Protein AF-A0A928IT26-F1 (afdb_monomer)

Sequence (233 aa):
MKRFLVLILASLVLLSFVSCGKKSSREAFDISKKAFENVNEAYELVNEYSEDIYQAWFMGINESDDIYYDDELINLASELHISQDDLEKSIITLLDKSYYSDGDYGFGNCYGDWYDLHSEHYSDSFFSACVDVVSEAYKINGTVKKINGLLEDAKDHMKTLSDEYSDYEFYPALKEYFTTTSSFFGFCQDPEGSFEQVVETFNDYRNEARDHYYDLSYVFEDGKKKEDEPEAE

pLDDT: mean 77.22, std 19.54, range [38.75, 98.81]

Solvent-accessible surface area (backbone atoms only — not comparable to full-atom values): 12791 Å² total; per-residue (Å²): 109,75,72,59,55,52,55,54,52,54,50,53,57,56,54,62,57,65,67,55,54,63,55,53,53,48,53,50,47,57,39,52,41,52,20,47,54,25,39,50,56,29,34,55,55,40,49,53,50,47,49,35,40,50,50,39,33,51,44,44,70,78,41,58,95,66,68,76,51,72,70,42,54,54,51,50,28,73,76,34,99,48,54,51,70,38,43,51,51,18,49,54,55,52,45,64,72,69,71,70,82,88,69,91,71,53,73,76,48,47,60,52,53,51,48,50,55,34,52,75,75,32,90,85,30,66,41,58,46,40,36,48,30,52,47,40,18,38,52,72,73,37,52,52,57,49,37,52,50,28,47,50,55,19,48,55,35,48,48,51,38,57,76,78,41,71,83,49,83,62,53,64,53,53,50,51,35,44,50,44,42,52,48,47,45,54,37,61,74,62,74,70,78,54,72,68,55,41,53,51,51,53,49,50,46,52,51,55,39,48,55,36,46,57,70,44,40,63,56,64,60,54,45,60,67,66,76,73,53,75,82,82,127

Nearest PDB structures (foldseek):
  8f7n-assembly1_A-2  TM=3.062E-01  e=1.100E+00  Sinorhizobium meliloti
  6z0c-assembly4_D  TM=2.290E-01  e=6.123E-01  Escherichia coli
  6z0c-assembly1_A  TM=2.457E-01  e=5.781E+00  Escherichia coli

Radius of gyration: 25.99 Å; Cα contacts (8 Å, |Δi|>4): 186; chains: 1; bounding box: 69×33×87 Å

Secondary structure (DSSP, 8-state):
-HHHHHHHHHHHHHHHHHHHHHHHHHHHHHHHHHHHHHHHHHHHHHHHHHHHHHHHHHHHHHSTTT--SHHHHHHHHHHSSS-HHHHHHHHHHHHHHTT-TT----HHHHHHHHHHHHHHH-TT-HHHHHHHHHHHHHHHTSHHHHHHHHHHHHHHHHHHHHHH-TT-TTHHHHHHHHHHHHHHHHHHHS--S-HHHHHHHHHHHHHHHHHHHHHHHHHHTTTHHHHSS----

Mean predicted aligned error: 11.76 Å

Foldseek 3Di:
DVVVVVVVVVVVVVVVVPVPVVVLLVVLLVLLLLLLVLLVVLLVLLLLLLQLLLLLLVCLVPVVVPPQFPVVLVVSCVSHPFHSVLLQVQLVVVVVVVPPPDDPDDSSVSVVVLCCVCVVPPVPPSSVSSLSSSLSSCVVVCVLVSSVVSLVSSVVSLVCCCVRVVPRPLSVLSVQLSVLSVVSSVCSNPPDDDSVVSVVVSVVSVVSNVVSCVVPCVPNVVVVVPVPDPPDD

Structure (mmCIF, N/CA/C/O backbone):
data_AF-A0A928IT26-F1
#
_entry.id   AF-A0A928IT26-F1
#
loop_
_atom_site.group_PDB
_atom_site.id
_atom_site.type_symbol
_atom_site.label_atom_id
_atom_site.label_alt_id
_atom_site.label_comp_id
_atom_site.label_asym_id
_atom_site.label_entity_id
_atom_site.label_seq_id
_atom_site.pdbx_PDB_ins_code
_atom_site.Cartn_x
_atom_site.Cartn_y
_atom_site.Cartn_z
_atom_site.occupancy
_atom_site.B_iso_or_equiv
_atom_site.auth_seq_id
_atom_site.auth_comp_id
_atom_site.auth_asym_id
_atom_site.auth_atom_id
_atom_site.pdbx_PDB_model_num
ATOM 1 N N . MET A 1 1 ? -44.592 -1.007 53.223 1.00 49.53 1 MET A N 1
ATOM 2 C CA . MET A 1 1 ? -44.838 -1.297 51.790 1.00 49.53 1 MET A CA 1
ATOM 3 C C . MET A 1 1 ? -44.193 -0.283 50.843 1.00 49.53 1 MET A C 1
ATOM 5 O O . MET A 1 1 ? -43.402 -0.710 50.018 1.00 49.53 1 MET A O 1
ATOM 9 N N . LYS A 1 2 ? -44.405 1.039 50.987 1.00 45.03 2 LYS A N 1
ATOM 10 C CA . LYS A 1 2 ? -43.790 2.051 50.089 1.00 45.03 2 LYS A CA 1
ATOM 11 C C . LYS A 1 2 ? -42.248 2.041 50.044 1.00 45.03 2 LYS A C 1
ATOM 13 O O . LYS A 1 2 ? -41.683 2.208 48.978 1.00 45.03 2 LYS A O 1
ATOM 18 N N . ARG A 1 3 ? -41.566 1.779 51.167 1.00 48.31 3 ARG A N 1
ATOM 19 C CA . ARG A 1 3 ? -40.086 1.719 51.226 1.00 48.31 3 ARG A CA 1
ATOM 20 C C . ARG A 1 3 ? -39.475 0.447 50.612 1.00 48.31 3 ARG A C 1
ATOM 22 O O . ARG A 1 3 ? -38.342 0.489 50.163 1.00 48.31 3 ARG A O 1
ATOM 29 N N . PHE A 1 4 ? -40.233 -0.652 50.557 1.00 54.69 4 PHE A N 1
ATOM 30 C CA . PHE A 1 4 ? -39.780 -1.920 49.963 1.00 54.69 4 PHE A CA 1
ATOM 31 C C . PHE A 1 4 ? -39.897 -1.898 48.430 1.00 54.69 4 PHE A C 1
ATOM 33 O O . PHE A 1 4 ? -39.019 -2.393 47.737 1.00 54.69 4 PHE A O 1
ATOM 40 N N . LEU A 1 5 ? -40.937 -1.243 47.898 1.00 53.53 5 LEU A N 1
ATOM 41 C CA . LEU A 1 5 ? -41.121 -1.047 46.454 1.00 53.53 5 LEU A CA 1
ATOM 42 C C . LEU A 1 5 ? -40.056 -0.128 45.830 1.00 53.53 5 LEU A C 1
ATOM 44 O O . LEU A 1 5 ? -39.632 -0.372 44.707 1.00 53.53 5 LEU A O 1
ATOM 48 N N . VAL A 1 6 ? -39.579 0.884 46.565 1.00 55.84 6 VAL A N 1
ATOM 49 C CA . VAL A 1 6 ? -38.516 1.793 46.092 1.00 55.84 6 VAL A CA 1
ATOM 50 C C . VAL A 1 6 ? -37.166 1.076 45.967 1.00 55.84 6 VAL A C 1
ATOM 52 O O . VAL A 1 6 ? -36.434 1.324 45.015 1.00 55.84 6 VAL A O 1
ATOM 55 N N . LEU A 1 7 ? -36.859 0.143 46.874 1.00 51.84 7 LEU A N 1
ATOM 56 C CA . LEU A 1 7 ? -35.625 -0.652 46.813 1.00 51.84 7 LEU A CA 1
ATOM 57 C C . LEU A 1 7 ? -35.633 -1.667 45.659 1.00 51.84 7 LEU A C 1
ATOM 59 O O . LEU A 1 7 ? -34.590 -1.895 45.050 1.00 51.84 7 LEU A O 1
ATOM 63 N N . ILE A 1 8 ? -36.797 -2.226 45.313 1.00 58.38 8 ILE A N 1
ATOM 64 C CA . ILE A 1 8 ? -36.952 -3.140 44.167 1.00 58.38 8 ILE A CA 1
ATOM 65 C C . ILE A 1 8 ? -36.851 -2.378 42.835 1.00 58.38 8 ILE A C 1
ATOM 67 O O . ILE A 1 8 ? -36.200 -2.850 41.909 1.00 58.38 8 ILE A O 1
ATOM 71 N N . LEU A 1 9 ? -37.415 -1.167 42.740 1.00 51.94 9 LEU A N 1
ATOM 72 C CA . LEU A 1 9 ? -37.256 -0.333 41.541 1.00 51.94 9 LEU A CA 1
ATOM 73 C C . LEU A 1 9 ? -35.810 0.149 41.345 1.00 51.94 9 LEU A C 1
ATOM 75 O O . LEU A 1 9 ? -35.318 0.136 40.223 1.00 51.94 9 LEU A O 1
ATOM 79 N N . ALA A 1 10 ? -35.115 0.539 42.418 1.00 54.31 10 ALA A N 1
ATOM 80 C CA . ALA A 1 10 ? -33.721 0.980 42.329 1.00 54.31 10 ALA A CA 1
ATOM 81 C C . ALA A 1 10 ? -32.771 -0.160 41.921 1.00 54.31 10 ALA A C 1
ATOM 83 O O . ALA A 1 10 ? -31.835 0.062 41.158 1.00 54.31 10 ALA A O 1
ATOM 84 N N . SER A 1 11 ? -33.035 -1.389 42.375 1.00 52.19 11 SER A N 1
ATOM 85 C CA . SER A 1 11 ? -32.251 -2.569 41.985 1.00 52.19 11 SER A CA 1
ATOM 86 C C . SER A 1 11 ? -32.532 -3.024 40.548 1.00 52.19 11 SER A C 1
ATOM 88 O O . SER A 1 11 ? -31.595 -3.405 39.854 1.00 52.19 11 SER A O 1
ATOM 90 N N . LEU A 1 12 ? -33.770 -2.900 40.054 1.00 50.50 12 LEU A N 1
ATOM 91 C CA . LEU A 1 12 ? -34.108 -3.162 38.646 1.00 50.50 12 LEU A CA 1
ATOM 92 C C . LEU A 1 12 ? -33.463 -2.158 37.681 1.00 50.50 12 LEU A C 1
ATOM 94 O O . LEU A 1 12 ? -32.970 -2.572 36.638 1.00 50.50 12 LEU A O 1
ATOM 98 N N . VAL A 1 13 ? -33.401 -0.872 38.047 1.00 51.34 13 VAL A N 1
ATOM 99 C CA . VAL A 1 13 ? -32.730 0.158 37.235 1.00 51.34 13 VAL A CA 1
ATOM 100 C C . VAL A 1 13 ? -31.210 -0.050 37.221 1.00 51.34 13 VAL A C 1
ATOM 102 O O . VAL A 1 13 ? -30.592 0.059 36.168 1.00 51.34 13 VAL A O 1
ATOM 105 N N . LEU A 1 14 ? -30.598 -0.425 38.350 1.00 46.16 14 LEU A N 1
ATOM 106 C CA . LEU A 1 14 ? -29.154 -0.694 38.417 1.00 46.16 14 LEU A CA 1
ATOM 107 C C . LEU A 1 14 ? -28.746 -1.986 37.684 1.00 46.16 14 LEU A C 1
ATOM 109 O O . LEU A 1 14 ? -27.675 -2.028 37.085 1.00 46.16 14 LEU A O 1
ATOM 113 N N . LEU A 1 15 ? -29.601 -3.014 37.656 1.00 46.53 15 LEU A N 1
ATOM 114 C CA . LEU A 1 15 ? -29.336 -4.256 36.915 1.00 46.53 15 LEU A CA 1
ATOM 115 C C . LEU A 1 15 ? -29.498 -4.097 35.392 1.00 46.53 15 LEU A C 1
ATOM 117 O O . LEU A 1 15 ? -28.806 -4.783 34.641 1.00 46.53 15 LEU A O 1
ATOM 121 N N . SER A 1 16 ? -30.330 -3.159 34.920 1.00 44.91 16 SER A N 1
ATOM 122 C CA . SER A 1 16 ? -30.450 -2.857 33.484 1.00 44.91 16 SER A CA 1
ATOM 123 C C . SER A 1 16 ? -29.239 -2.127 32.884 1.00 44.91 16 SER A C 1
ATOM 125 O O . SER A 1 16 ? -29.038 -2.210 31.676 1.00 44.91 16 SER A O 1
ATOM 127 N N . PHE A 1 17 ? -28.398 -1.470 33.693 1.00 43.44 17 PHE A N 1
ATOM 128 C CA . PHE A 1 17 ? -27.207 -0.762 33.192 1.00 43.44 17 PHE A CA 1
ATOM 129 C C . PHE A 1 17 ? -25.930 -1.615 33.166 1.00 43.44 17 PHE A C 1
ATOM 131 O O . PHE A 1 17 ? -25.037 -1.344 32.370 1.00 43.44 17 PHE A O 1
ATOM 138 N N . VAL A 1 18 ? -25.835 -2.679 33.971 1.00 46.84 18 VAL A N 1
ATOM 139 C CA . VAL A 1 18 ? -24.605 -3.496 34.051 1.00 46.84 18 VAL A CA 1
ATOM 140 C C . VAL A 1 18 ? -24.571 -4.609 32.993 1.00 46.84 18 VAL A C 1
ATOM 142 O O . VAL A 1 18 ? -23.496 -5.030 32.571 1.00 46.84 18 VAL A O 1
ATOM 145 N N . SER A 1 19 ? -25.730 -5.054 32.498 1.00 41.09 19 SER A N 1
ATOM 146 C CA . SER A 1 19 ? -25.807 -6.138 31.506 1.00 41.09 19 SER A CA 1
ATOM 147 C C . SER A 1 19 ? -25.702 -5.677 30.046 1.00 41.09 19 SER A C 1
ATOM 149 O O . SER A 1 19 ? -25.403 -6.504 29.187 1.00 41.09 19 SER A O 1
ATOM 151 N N . CYS A 1 20 ? -25.952 -4.397 29.744 1.00 45.09 20 CYS A N 1
ATOM 152 C CA . CYS A 1 20 ? -25.965 -3.895 28.363 1.00 45.09 20 CYS A CA 1
ATOM 153 C C . CYS A 1 20 ? -24.615 -3.301 27.916 1.00 45.09 20 CYS A C 1
ATOM 155 O O . CYS A 1 20 ? -24.299 -3.372 26.735 1.00 45.09 20 CYS A O 1
ATOM 157 N N . GLY A 1 21 ? -23.793 -2.785 28.842 1.00 47.66 21 GLY A N 1
ATOM 158 C CA . GLY A 1 21 ? -22.511 -2.137 28.513 1.00 47.66 21 GLY A CA 1
ATOM 159 C C . GLY A 1 21 ? -21.327 -3.085 28.272 1.00 47.66 21 GLY A C 1
ATOM 160 O O . GLY A 1 21 ? -20.450 -2.782 27.471 1.00 47.66 21 GLY A O 1
ATOM 161 N N . LYS A 1 22 ? -21.294 -4.265 28.913 1.00 51.38 22 LYS A N 1
ATOM 162 C CA . LYS A 1 22 ? -20.205 -5.242 28.694 1.00 51.38 22 LYS A CA 1
ATOM 163 C C . LYS A 1 22 ? -20.286 -5.931 27.330 1.00 51.38 22 LYS A C 1
ATOM 165 O O . LYS A 1 22 ? -19.258 -6.275 26.760 1.00 51.38 22 LYS A O 1
ATOM 170 N N . LYS A 1 23 ? -21.501 -6.137 26.813 1.00 53.81 23 LYS A N 1
ATOM 171 C CA . LYS A 1 23 ? -21.713 -6.794 25.518 1.00 53.81 23 LYS A CA 1
ATOM 172 C C . LYS A 1 23 ? -21.411 -5.848 24.351 1.00 53.81 23 LYS A C 1
ATOM 174 O O . LYS A 1 23 ? -20.688 -6.246 23.448 1.00 53.81 23 LYS A O 1
ATOM 179 N N . SER A 1 24 ? -21.859 -4.589 24.436 1.00 63.28 24 SER A N 1
ATOM 180 C CA . SER A 1 24 ? -21.562 -3.564 23.426 1.00 63.28 24 SER A CA 1
ATOM 181 C C . SER A 1 24 ? -20.065 -3.239 23.349 1.00 63.28 24 SER A C 1
ATOM 183 O O . SER A 1 24 ? -19.533 -3.074 22.262 1.00 63.28 24 SER A O 1
ATOM 185 N N . SER A 1 25 ? -19.361 -3.206 24.488 1.00 73.94 25 SER A N 1
ATOM 186 C CA . SER A 1 25 ? -17.913 -2.950 24.526 1.00 73.94 25 SER A CA 1
ATOM 187 C C . SER A 1 25 ? -17.085 -4.078 23.901 1.00 73.94 25 SER A C 1
ATOM 189 O O . SER A 1 25 ? -16.092 -3.789 23.237 1.00 73.94 25 SER A O 1
ATOM 191 N N . ARG A 1 26 ? -17.497 -5.343 24.068 1.00 84.75 26 ARG A N 1
ATOM 192 C CA . ARG A 1 26 ? -16.819 -6.492 23.449 1.00 84.75 26 ARG A CA 1
ATOM 193 C C . ARG A 1 26 ? -17.056 -6.560 21.942 1.00 84.75 26 ARG A C 1
ATOM 195 O O . ARG A 1 26 ? -16.113 -6.776 21.196 1.00 84.75 26 ARG A O 1
ATOM 202 N N . GLU A 1 27 ? -18.291 -6.337 21.497 1.00 89.19 27 GLU A N 1
ATOM 203 C CA . GLU A 1 27 ? -18.610 -6.297 20.064 1.00 89.19 27 GLU A CA 1
ATOM 204 C C . GLU A 1 27 ? -17.850 -5.160 19.356 1.00 89.19 27 GLU A C 1
ATOM 206 O O . GLU A 1 27 ? -17.236 -5.397 18.318 1.00 89.19 27 GLU A O 1
ATOM 211 N N . ALA A 1 28 ? -17.788 -3.964 19.957 1.00 90.19 28 ALA A N 1
ATOM 212 C CA . ALA A 1 28 ? -16.979 -2.857 19.443 1.00 90.19 28 ALA A CA 1
ATOM 213 C C . ALA A 1 28 ? -15.483 -3.206 19.366 1.00 90.19 28 ALA A C 1
ATOM 215 O O . ALA A 1 28 ? -14.821 -2.871 18.384 1.00 90.19 28 ALA A O 1
ATOM 216 N N . PHE A 1 29 ? -14.953 -3.910 20.371 1.00 91.12 29 PHE A N 1
ATOM 217 C CA . PHE A 1 29 ? -13.569 -4.382 20.365 1.00 91.12 29 PHE A CA 1
ATOM 218 C C . PHE A 1 29 ? -13.303 -5.376 19.233 1.00 91.12 29 PHE A C 1
ATOM 220 O O . PHE A 1 29 ? -12.359 -5.184 18.471 1.00 91.12 29 PHE A O 1
ATOM 227 N N . ASP A 1 30 ? -14.154 -6.389 19.067 1.00 92.25 30 ASP A N 1
ATOM 228 C CA . ASP A 1 30 ? -13.986 -7.406 18.025 1.00 92.25 30 ASP A CA 1
ATOM 229 C C . ASP A 1 30 ? -14.057 -6.798 16.613 1.00 92.25 30 ASP A C 1
ATOM 231 O O . ASP A 1 30 ? -13.304 -7.196 15.722 1.00 92.25 30 ASP A O 1
ATOM 235 N N . ILE A 1 31 ? -14.943 -5.819 16.394 1.00 94.19 31 ILE A N 1
ATOM 236 C CA . ILE A 1 31 ? -15.049 -5.098 15.115 1.00 94.19 31 ILE A CA 1
ATOM 237 C C . ILE A 1 31 ? -13.813 -4.221 14.885 1.00 94.19 31 ILE A C 1
ATOM 239 O O . ILE A 1 31 ? -13.243 -4.243 13.794 1.00 94.19 31 ILE A O 1
ATOM 243 N N . SER A 1 32 ? -13.369 -3.486 15.907 1.00 94.06 32 SER A N 1
ATOM 244 C CA . SER A 1 32 ? -12.176 -2.630 15.823 1.00 94.06 32 SER A CA 1
ATOM 245 C C . SER A 1 32 ? -10.917 -3.427 15.551 1.00 94.06 32 SER A C 1
ATOM 247 O O . SER A 1 32 ? -10.093 -3.016 14.742 1.00 94.06 32 SER A O 1
ATOM 249 N N . LYS A 1 33 ? -10.800 -4.602 16.166 1.00 94.81 33 LYS A N 1
ATOM 250 C CA . LYS A 1 33 ? -9.690 -5.511 15.935 1.00 94.81 33 LYS A CA 1
ATOM 251 C C . LYS A 1 33 ? -9.642 -6.007 14.493 1.00 94.81 33 LYS A C 1
ATOM 253 O O . LYS A 1 33 ? -8.578 -5.972 13.896 1.00 94.81 33 LYS A O 1
ATOM 258 N N . LYS A 1 34 ? -10.776 -6.413 13.912 1.00 96.69 34 LYS A N 1
ATOM 259 C CA . LYS A 1 34 ? -10.827 -6.822 12.496 1.00 96.69 34 LYS A CA 1
ATOM 260 C C . LYS A 1 34 ? -10.446 -5.683 11.558 1.00 96.69 34 LYS A C 1
ATOM 262 O O . LYS A 1 34 ? -9.711 -5.894 10.602 1.00 96.69 34 LYS A O 1
ATOM 267 N N . ALA A 1 35 ? -10.933 -4.475 11.840 1.00 97.50 35 ALA A N 1
ATOM 268 C CA . ALA A 1 35 ? -10.534 -3.297 11.084 1.00 97.50 35 ALA A CA 1
ATOM 269 C C . ALA A 1 35 ? -9.022 -3.052 11.194 1.00 97.50 35 ALA A C 1
ATOM 271 O O . ALA A 1 35 ? -8.373 -2.848 10.177 1.00 97.50 35 ALA A O 1
ATOM 272 N N . PHE A 1 36 ? -8.460 -3.127 12.404 1.00 97.19 36 PHE A N 1
ATOM 273 C CA . PHE A 1 36 ? -7.023 -2.992 12.636 1.00 97.19 36 PHE A CA 1
ATOM 274 C C . PHE A 1 36 ? -6.211 -4.057 11.889 1.00 97.19 36 PHE A C 1
ATOM 276 O O . PHE A 1 36 ? -5.273 -3.700 11.189 1.00 97.19 36 PHE A O 1
ATOM 283 N N . GLU A 1 37 ? -6.589 -5.335 11.983 1.00 97.69 37 GLU A N 1
ATOM 284 C CA . GLU A 1 37 ? -5.914 -6.443 11.292 1.00 97.69 37 GLU A CA 1
ATOM 285 C C . GLU A 1 37 ? -5.908 -6.226 9.769 1.00 97.69 37 GLU A C 1
ATOM 287 O O . GLU A 1 37 ? -4.859 -6.347 9.140 1.00 97.69 37 GLU A O 1
ATOM 292 N N . ASN A 1 38 ? -7.037 -5.800 9.188 1.00 98.62 38 ASN A N 1
ATOM 293 C CA . ASN A 1 38 ? -7.123 -5.483 7.762 1.00 98.62 38 ASN A CA 1
ATOM 294 C C . ASN A 1 38 ? -6.275 -4.260 7.368 1.00 98.62 38 ASN A C 1
ATOM 296 O O . ASN A 1 38 ? -5.614 -4.287 6.331 1.00 98.62 38 ASN A O 1
ATOM 300 N N . VAL A 1 39 ? -6.284 -3.184 8.168 1.00 98.56 39 VAL A N 1
ATOM 301 C CA . VAL A 1 39 ? -5.450 -1.994 7.904 1.00 98.56 39 VAL A CA 1
ATOM 302 C C . VAL A 1 39 ? -3.968 -2.336 8.023 1.00 98.56 39 VAL A C 1
ATOM 304 O O . VAL A 1 39 ? -3.186 -1.867 7.202 1.00 98.56 39 VAL A O 1
ATOM 307 N N . ASN A 1 40 ? -3.584 -3.161 9.000 1.00 98.25 40 ASN A N 1
ATOM 308 C CA . ASN A 1 40 ? -2.201 -3.580 9.191 1.00 98.25 40 ASN A CA 1
ATOM 309 C C . ASN A 1 40 ? -1.718 -4.467 8.039 1.00 98.25 40 ASN A C 1
ATOM 311 O O . ASN A 1 40 ? -0.663 -4.202 7.475 1.00 98.25 40 ASN A O 1
ATOM 315 N N . GLU A 1 41 ? -2.505 -5.465 7.625 1.00 98.50 41 GLU A N 1
ATOM 316 C CA . GLU A 1 41 ? -2.147 -6.294 6.465 1.00 98.50 41 GLU A CA 1
ATOM 317 C C . GLU A 1 41 ? -2.066 -5.452 5.180 1.00 98.50 41 GLU A C 1
ATOM 319 O O . GLU A 1 41 ? -1.171 -5.647 4.359 1.00 98.50 41 GLU A O 1
ATOM 324 N N . ALA A 1 42 ? -2.962 -4.472 5.004 1.00 98.75 42 ALA A N 1
ATOM 325 C CA . ALA A 1 42 ? -2.873 -3.534 3.889 1.00 98.75 42 ALA A CA 1
ATOM 326 C C . ALA A 1 42 ? -1.591 -2.692 3.964 1.00 98.75 42 ALA A C 1
ATOM 328 O O . ALA A 1 42 ? -0.924 -2.516 2.950 1.00 98.75 42 ALA A O 1
ATOM 329 N N . TYR A 1 43 ? -1.233 -2.197 5.151 1.00 98.62 43 TYR A N 1
ATOM 330 C CA . TYR A 1 43 ? -0.016 -1.422 5.372 1.00 98.62 43 TYR A CA 1
ATOM 331 C C . TYR A 1 43 ? 1.250 -2.221 5.053 1.00 98.62 43 TYR A C 1
ATOM 333 O O . TYR A 1 43 ? 2.120 -1.694 4.369 1.00 98.62 43 TYR A O 1
ATOM 341 N N . GLU A 1 44 ? 1.349 -3.477 5.493 1.00 98.25 44 GLU A N 1
ATOM 342 C CA . GLU A 1 44 ? 2.508 -4.336 5.212 1.00 98.25 44 GLU A CA 1
ATOM 343 C C . GLU A 1 44 ? 2.730 -4.489 3.700 1.00 98.25 44 GLU A C 1
ATOM 345 O O . GLU A 1 44 ? 3.830 -4.238 3.211 1.00 98.25 44 GLU A O 1
ATOM 350 N N . LEU A 1 45 ? 1.662 -4.765 2.944 1.00 98.50 45 LEU A N 1
ATOM 351 C CA . LEU A 1 45 ? 1.716 -4.869 1.480 1.00 98.50 45 LEU A CA 1
ATOM 352 C C . LEU A 1 45 ? 2.060 -3.536 0.798 1.00 98.50 45 LEU A C 1
ATOM 354 O O . LEU A 1 45 ? 2.758 -3.513 -0.212 1.00 98.50 45 LEU A O 1
ATOM 358 N N . VAL A 1 46 ? 1.554 -2.415 1.320 1.00 98.56 46 VAL A N 1
ATOM 359 C CA . VAL A 1 46 ? 1.887 -1.076 0.808 1.00 98.56 46 VAL A CA 1
ATOM 360 C C . VAL A 1 46 ? 3.346 -0.734 1.101 1.00 98.56 46 VAL A C 1
ATOM 362 O O . VAL A 1 46 ? 4.006 -0.117 0.268 1.00 98.56 46 VAL A O 1
ATOM 365 N N . ASN A 1 47 ? 3.871 -1.150 2.254 1.00 98.06 47 ASN A N 1
ATOM 366 C CA . ASN A 1 47 ? 5.269 -0.943 2.591 1.00 98.06 47 ASN A CA 1
ATOM 367 C C . ASN A 1 47 ? 6.187 -1.739 1.652 1.00 98.06 47 ASN A C 1
ATOM 369 O O . ASN A 1 47 ? 7.105 -1.138 1.100 1.00 98.06 47 ASN A O 1
ATOM 373 N N . GLU A 1 48 ? 5.899 -3.019 1.394 1.00 97.56 48 GLU A N 1
ATOM 374 C CA . GLU A 1 48 ? 6.616 -3.820 0.383 1.00 97.56 48 GLU A CA 1
ATOM 375 C C . GLU A 1 48 ? 6.573 -3.140 -0.999 1.00 97.56 48 GLU A C 1
ATOM 377 O O . GLU A 1 48 ? 7.609 -2.938 -1.631 1.00 97.56 48 GLU A O 1
ATOM 382 N N . TYR A 1 49 ? 5.398 -2.659 -1.421 1.00 96.88 49 TYR A N 1
ATOM 383 C CA . TYR A 1 49 ? 5.244 -1.930 -2.684 1.00 96.88 49 TYR A CA 1
ATOM 384 C C . TYR A 1 49 ? 6.115 -0.664 -2.737 1.00 96.88 49 TYR A C 1
ATOM 386 O O . TYR A 1 49 ? 6.806 -0.413 -3.724 1.00 96.88 49 TYR A O 1
ATOM 394 N N . SER A 1 50 ? 6.156 0.119 -1.660 1.00 95.56 50 SER A N 1
ATOM 395 C CA . SER A 1 50 ? 7.007 1.311 -1.5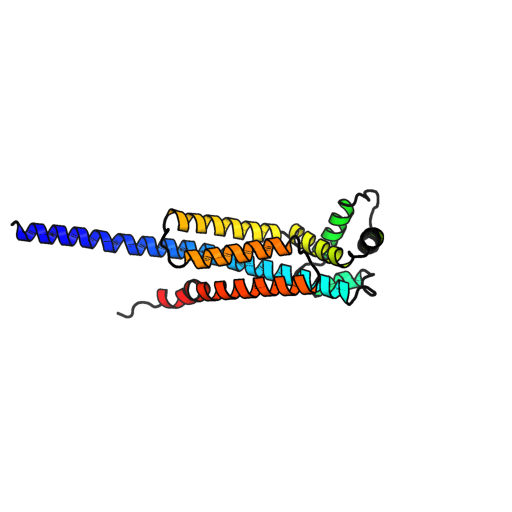91 1.00 95.56 50 SER A CA 1
ATOM 396 C C . SER A 1 50 ? 8.509 0.997 -1.618 1.00 95.56 50 SER A C 1
ATOM 398 O O . SER A 1 50 ? 9.293 1.778 -2.159 1.00 95.56 50 SER A O 1
ATOM 400 N N . GLU A 1 51 ? 8.927 -0.126 -1.027 1.00 95.00 51 GLU A N 1
ATOM 401 C CA . GLU A 1 51 ? 10.319 -0.586 -1.041 1.00 95.00 51 GLU A CA 1
ATOM 402 C C . GLU A 1 51 ? 10.731 -0.999 -2.452 1.00 95.00 51 GLU A C 1
ATOM 404 O O . GLU A 1 51 ? 11.795 -0.592 -2.916 1.00 95.00 51 GLU A O 1
ATOM 409 N N . ASP A 1 52 ? 9.848 -1.688 -3.171 1.00 93.62 52 ASP A N 1
ATOM 410 C CA . ASP A 1 52 ? 10.091 -2.078 -4.556 1.00 93.62 52 ASP A CA 1
ATOM 411 C C . ASP A 1 52 ? 10.157 -0.871 -5.502 1.00 93.62 52 ASP A C 1
ATOM 413 O O . ASP A 1 52 ? 11.018 -0.819 -6.381 1.00 93.62 52 ASP A O 1
ATOM 417 N N . ILE A 1 53 ? 9.296 0.139 -5.305 1.00 90.75 53 ILE A N 1
ATOM 418 C CA . ILE A 1 53 ? 9.376 1.410 -6.048 1.00 90.75 53 ILE A CA 1
ATOM 419 C C . ILE A 1 53 ? 10.720 2.089 -5.783 1.00 90.75 53 ILE A C 1
ATOM 421 O O . ILE A 1 53 ? 11.394 2.510 -6.723 1.00 90.75 53 ILE A O 1
ATOM 425 N N . TYR A 1 54 ? 11.118 2.194 -4.511 1.00 89.56 54 TYR A N 1
ATOM 426 C CA . TYR A 1 54 ? 12.407 2.766 -4.133 1.00 89.56 54 TYR A CA 1
ATOM 427 C C . TYR A 1 54 ? 13.565 2.027 -4.808 1.00 89.56 54 TYR A C 1
ATOM 429 O O . TYR A 1 54 ? 14.428 2.672 -5.401 1.00 89.56 54 TYR A O 1
ATOM 437 N N . GLN A 1 55 ? 13.576 0.696 -4.734 1.00 87.06 55 GLN A N 1
ATOM 438 C CA . GLN A 1 55 ? 14.661 -0.129 -5.250 1.00 87.06 55 GLN A CA 1
ATOM 439 C C . GLN A 1 55 ? 14.754 -0.033 -6.775 1.00 87.06 55 GLN A C 1
ATOM 441 O O . GLN A 1 55 ? 15.836 0.214 -7.307 1.00 87.06 55 GLN A O 1
ATOM 446 N N . ALA A 1 56 ? 13.626 -0.126 -7.482 1.00 82.12 56 ALA A N 1
ATOM 447 C CA . ALA A 1 56 ? 13.591 0.015 -8.935 1.00 82.12 56 ALA A CA 1
ATOM 448 C C . ALA A 1 56 ? 14.051 1.408 -9.393 1.00 82.12 56 ALA A C 1
ATOM 450 O O . ALA A 1 56 ? 14.782 1.538 -10.377 1.00 82.12 56 ALA A O 1
ATOM 451 N N . TRP A 1 57 ? 13.679 2.456 -8.655 1.00 82.00 57 TRP A N 1
ATOM 452 C CA . TRP A 1 57 ? 14.127 3.817 -8.937 1.00 82.00 57 TRP A CA 1
ATOM 453 C C . TRP A 1 57 ? 15.622 3.996 -8.630 1.00 82.00 57 TRP A C 1
ATOM 455 O O . TRP A 1 57 ? 16.358 4.553 -9.445 1.00 82.00 57 TRP A O 1
ATOM 465 N N . PHE A 1 58 ? 16.106 3.473 -7.501 1.00 81.12 58 PHE A N 1
ATOM 466 C CA . PHE A 1 58 ? 17.519 3.502 -7.123 1.00 81.12 58 PHE A CA 1
ATOM 467 C C . PHE A 1 58 ? 18.404 2.801 -8.161 1.00 81.12 58 PHE A C 1
ATOM 469 O O . PHE A 1 58 ? 19.426 3.361 -8.564 1.00 81.12 58 PHE A O 1
ATOM 476 N N . MET A 1 59 ? 18.005 1.614 -8.625 1.00 75.50 59 MET A N 1
ATOM 477 C CA . MET A 1 59 ? 18.708 0.884 -9.686 1.00 75.50 59 MET A CA 1
ATOM 478 C C . MET A 1 59 ? 18.649 1.656 -11.005 1.00 75.50 59 MET A C 1
ATOM 480 O O . MET A 1 59 ? 19.677 1.847 -11.648 1.00 75.50 59 MET A O 1
ATOM 484 N N . GLY A 1 60 ? 17.489 2.225 -11.351 1.00 71.75 60 GLY A N 1
ATOM 485 C CA . GLY A 1 60 ? 17.355 3.098 -12.517 1.00 71.75 60 GLY A CA 1
ATOM 486 C C . GLY A 1 60 ? 18.319 4.294 -12.495 1.00 71.75 60 GLY A C 1
ATOM 487 O O . GLY A 1 60 ? 18.845 4.674 -13.533 1.00 71.75 60 GLY A O 1
ATOM 488 N N . ILE A 1 61 ? 18.603 4.876 -11.324 1.00 72.31 61 ILE A N 1
ATOM 489 C CA . ILE A 1 61 ? 19.569 5.982 -11.170 1.00 72.31 61 ILE A CA 1
ATOM 490 C C . ILE A 1 61 ? 21.017 5.501 -11.262 1.00 72.31 61 ILE A C 1
ATOM 492 O O . ILE A 1 61 ? 21.827 6.129 -11.944 1.00 72.31 61 ILE A O 1
ATOM 496 N N . ASN A 1 62 ? 21.366 4.434 -10.546 1.00 68.56 62 ASN A N 1
ATOM 497 C CA . ASN A 1 62 ? 22.767 4.079 -10.304 1.00 68.56 62 ASN A CA 1
ATOM 498 C C . ASN A 1 62 ? 23.327 3.040 -11.281 1.00 68.56 62 ASN A C 1
ATOM 500 O O . ASN A 1 62 ? 24.545 2.938 -11.401 1.00 68.56 62 ASN A O 1
ATOM 504 N N . GLU A 1 63 ? 22.461 2.302 -11.973 1.00 66.00 63 GLU A N 1
ATOM 505 C CA . GLU A 1 63 ? 22.827 1.152 -12.808 1.00 66.00 63 GLU A CA 1
ATOM 506 C C . GLU A 1 63 ? 22.341 1.316 -14.263 1.00 66.00 63 GLU A C 1
ATOM 508 O O . GLU A 1 63 ? 22.441 0.387 -15.050 1.00 66.00 63 GLU A O 1
ATOM 513 N N . SER A 1 64 ? 21.866 2.510 -14.661 1.00 58.56 64 SER A N 1
ATOM 514 C CA . SER A 1 64 ? 21.282 2.786 -15.997 1.00 58.56 64 SER A CA 1
ATOM 515 C C . SER A 1 64 ? 22.134 2.395 -17.213 1.00 58.56 64 SER A C 1
ATOM 517 O O . SER A 1 64 ? 21.569 2.112 -18.266 1.00 58.56 64 SER A O 1
ATOM 519 N N . ASP A 1 65 ? 23.463 2.363 -17.087 1.00 54.25 65 ASP A N 1
ATOM 520 C CA . ASP A 1 65 ? 24.375 1.947 -18.164 1.00 54.25 65 ASP A CA 1
ATOM 521 C C . ASP A 1 65 ? 24.461 0.412 -18.322 1.00 54.25 65 ASP A C 1
ATOM 523 O O . ASP A 1 65 ? 24.923 -0.070 -19.358 1.00 54.25 65 ASP A O 1
ATOM 527 N N . ASP A 1 66 ? 23.993 -0.346 -17.324 1.00 50.94 66 ASP A N 1
ATOM 528 C CA . ASP A 1 66 ? 24.068 -1.809 -17.253 1.00 50.94 66 ASP A CA 1
ATOM 529 C C . ASP A 1 66 ? 22.699 -2.493 -17.467 1.00 50.94 66 ASP A C 1
ATOM 531 O O . ASP A 1 66 ? 22.666 -3.695 -17.691 1.00 50.94 66 ASP A O 1
ATOM 535 N N . ILE A 1 67 ? 21.568 -1.769 -17.476 1.00 52.47 67 ILE A N 1
ATOM 536 C CA . ILE A 1 67 ? 20.212 -2.348 -17.625 1.00 52.47 67 ILE A CA 1
ATOM 537 C C . ILE A 1 67 ? 19.834 -2.507 -19.115 1.00 52.47 67 ILE A C 1
ATOM 539 O O . ILE A 1 67 ? 18.929 -1.838 -19.617 1.00 52.47 67 ILE A O 1
ATOM 543 N N . TYR A 1 68 ? 20.544 -3.366 -19.851 1.00 51.78 68 TYR A N 1
ATOM 544 C CA . TYR A 1 68 ? 20.339 -3.547 -21.300 1.00 51.78 68 TYR A CA 1
ATOM 545 C C . TYR A 1 68 ? 20.023 -4.994 -21.732 1.00 51.78 68 TYR A C 1
ATOM 547 O O . TYR A 1 68 ? 19.736 -5.206 -22.913 1.00 51.78 68 TYR A O 1
ATOM 555 N N . TYR A 1 69 ? 20.040 -5.989 -20.833 1.00 51.22 69 TYR A N 1
ATOM 556 C CA . TYR A 1 69 ? 19.918 -7.411 -21.181 1.00 51.22 69 TYR A CA 1
ATOM 557 C C . TYR A 1 69 ? 19.029 -8.228 -20.213 1.00 51.22 69 TYR A C 1
ATOM 559 O O . TYR A 1 69 ? 18.757 -7.848 -19.077 1.00 51.22 69 TYR A O 1
ATOM 567 N N . ASP A 1 70 ? 18.573 -9.400 -20.682 1.00 53.38 70 ASP A N 1
ATOM 568 C CA . ASP A 1 70 ? 17.698 -10.345 -19.954 1.00 53.38 70 ASP A CA 1
ATOM 569 C C . ASP A 1 70 ? 18.206 -10.704 -18.536 1.00 53.38 70 ASP A C 1
ATOM 571 O O . ASP A 1 70 ? 17.408 -10.988 -17.640 1.00 53.38 70 ASP A O 1
ATOM 575 N N . ASP A 1 71 ? 19.527 -10.677 -18.320 1.00 56.91 71 ASP A N 1
ATOM 576 C CA . ASP A 1 71 ? 20.163 -10.994 -17.037 1.00 56.91 71 ASP A CA 1
ATOM 577 C C . ASP A 1 71 ? 19.896 -9.914 -15.963 1.00 56.91 71 ASP A C 1
ATOM 579 O O . ASP A 1 71 ? 19.880 -10.226 -14.770 1.00 56.91 71 ASP A O 1
ATOM 583 N N . GLU A 1 72 ? 19.613 -8.661 -16.340 1.00 61.12 72 GLU A N 1
ATOM 584 C CA . GLU A 1 72 ? 19.351 -7.583 -15.379 1.00 61.12 72 GLU A CA 1
ATOM 585 C C . GLU A 1 72 ? 17.889 -7.501 -14.914 1.00 61.12 72 GLU A C 1
ATOM 587 O O . GLU A 1 72 ? 17.655 -7.098 -13.776 1.00 61.12 72 GLU A O 1
ATOM 592 N N . LEU A 1 73 ? 16.900 -7.963 -15.697 1.00 60.06 73 LEU A N 1
ATOM 593 C CA . LEU A 1 73 ? 15.522 -8.118 -15.192 1.00 60.06 73 LEU A CA 1
ATOM 594 C C . LEU A 1 73 ? 15.451 -9.223 -14.126 1.00 60.06 73 LEU A C 1
ATOM 596 O O . LEU A 1 73 ? 14.695 -9.117 -13.162 1.00 60.06 73 LEU A O 1
ATOM 600 N N . ILE A 1 74 ? 16.274 -10.266 -14.281 1.00 61.59 74 ILE A N 1
ATOM 601 C CA . ILE A 1 74 ? 16.474 -11.309 -13.268 1.00 61.59 74 ILE A CA 1
ATOM 602 C C . ILE A 1 74 ? 17.103 -10.704 -12.007 1.00 61.59 74 ILE A C 1
ATOM 604 O O . ILE A 1 74 ? 16.652 -11.007 -10.901 1.00 61.59 74 ILE A O 1
ATOM 608 N N . ASN A 1 75 ? 18.102 -9.826 -12.157 1.00 66.50 75 ASN A N 1
ATOM 609 C CA . ASN A 1 75 ? 18.712 -9.124 -11.024 1.00 66.50 75 ASN A CA 1
ATOM 610 C C . ASN A 1 75 ? 17.705 -8.191 -10.334 1.00 66.50 75 ASN A C 1
ATOM 612 O O . ASN A 1 75 ? 17.579 -8.242 -9.114 1.00 66.50 75 ASN A O 1
ATOM 616 N N . LEU A 1 76 ? 16.923 -7.420 -11.093 1.00 70.50 76 LEU A N 1
ATOM 617 C CA . LEU A 1 76 ? 15.854 -6.579 -10.556 1.00 70.50 76 LEU A CA 1
ATOM 618 C C . LEU A 1 76 ? 14.828 -7.430 -9.799 1.00 70.50 76 LEU A C 1
ATOM 620 O O . LEU A 1 76 ? 14.572 -7.177 -8.631 1.00 70.50 76 LEU A O 1
ATOM 624 N N . ALA A 1 77 ? 14.317 -8.504 -10.402 1.00 69.69 77 ALA A N 1
ATOM 625 C CA . ALA A 1 77 ? 13.394 -9.424 -9.736 1.00 69.69 77 ALA A CA 1
ATOM 626 C C . ALA A 1 77 ? 13.973 -10.045 -8.451 1.00 69.69 77 ALA A C 1
ATOM 628 O O . ALA A 1 77 ? 13.219 -10.415 -7.558 1.00 69.69 77 ALA A O 1
ATOM 629 N N . SER A 1 78 ? 15.299 -10.185 -8.345 1.00 77.69 78 SER A N 1
ATOM 630 C CA . SER A 1 78 ? 15.948 -10.722 -7.143 1.00 77.69 78 SER A CA 1
ATOM 631 C C . SER A 1 78 ? 16.024 -9.732 -5.976 1.00 77.69 78 SER A C 1
ATOM 633 O O . SER A 1 78 ? 16.153 -10.164 -4.831 1.00 77.69 78 SER A O 1
ATOM 635 N N . GLU A 1 79 ? 15.907 -8.434 -6.262 1.00 81.62 79 GLU A N 1
ATOM 636 C CA . GLU A 1 79 ? 15.933 -7.340 -5.283 1.00 81.62 79 GLU A CA 1
ATOM 637 C C . GLU A 1 79 ? 14.524 -6.818 -4.941 1.00 81.62 79 GLU A C 1
ATOM 639 O O . GLU A 1 79 ? 14.380 -5.977 -4.056 1.00 81.62 79 GLU A O 1
ATOM 644 N N . LEU A 1 80 ? 13.485 -7.305 -5.632 1.00 86.50 80 LEU A N 1
ATOM 645 C CA . LEU A 1 80 ? 12.091 -6.896 -5.444 1.00 86.50 80 LEU A CA 1
ATOM 646 C C . LEU A 1 80 ? 11.243 -8.013 -4.821 1.00 86.50 80 LEU A C 1
ATOM 648 O O . LEU A 1 80 ? 11.533 -9.203 -4.946 1.00 86.50 80 LEU A O 1
ATOM 652 N N . HIS A 1 81 ? 10.098 -7.637 -4.255 1.00 90.44 81 HIS A N 1
ATOM 653 C CA . HIS A 1 81 ? 9.050 -8.566 -3.821 1.00 90.44 81 HIS A CA 1
ATOM 654 C C . HIS A 1 81 ? 8.154 -9.039 -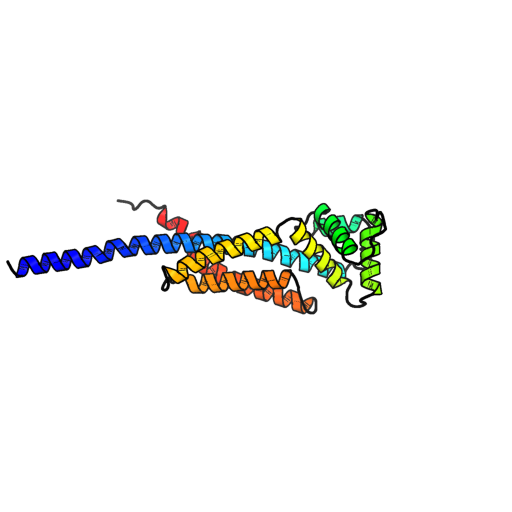4.988 1.00 90.44 81 HIS A C 1
ATOM 656 O O . HIS A 1 81 ? 7.087 -9.624 -4.780 1.00 90.44 81 HIS A O 1
ATOM 662 N N . ILE A 1 82 ? 8.585 -8.816 -6.235 1.00 88.31 82 ILE A N 1
ATOM 663 C CA . ILE A 1 82 ? 7.849 -9.105 -7.470 1.00 88.31 82 ILE A CA 1
ATOM 664 C C . ILE A 1 82 ? 8.559 -10.213 -8.246 1.00 88.31 82 ILE A C 1
ATOM 666 O O . ILE A 1 82 ? 9.778 -10.211 -8.400 1.00 88.31 82 ILE A O 1
ATOM 670 N N . SER A 1 83 ? 7.786 -11.156 -8.789 1.00 88.25 83 SER A N 1
ATOM 671 C CA . SER A 1 83 ? 8.345 -12.209 -9.632 1.00 88.25 83 SER A CA 1
ATOM 672 C C . SER A 1 83 ? 8.813 -11.677 -10.990 1.00 88.25 83 SER A C 1
ATOM 674 O O . S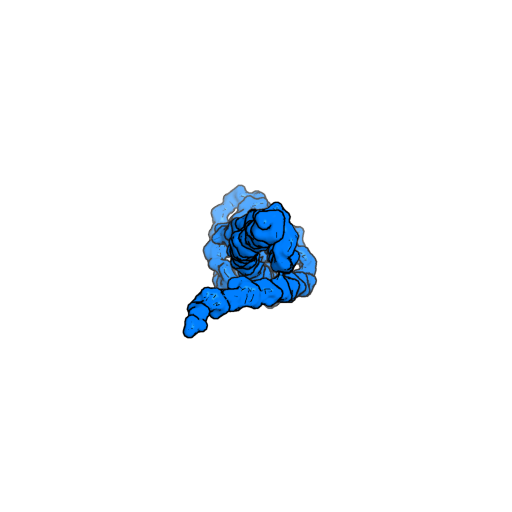ER A 1 83 ? 8.235 -10.741 -11.541 1.00 88.25 83 SER A O 1
ATOM 676 N N . GLN A 1 84 ? 9.813 -12.335 -11.582 1.00 84.12 84 GLN A N 1
ATOM 677 C CA . GLN A 1 84 ? 10.242 -12.032 -12.949 1.00 84.12 84 GLN A CA 1
ATOM 678 C C . GLN A 1 84 ? 9.061 -12.088 -13.936 1.00 84.12 84 GLN A C 1
ATOM 680 O O . GLN A 1 84 ? 8.861 -11.148 -14.690 1.00 84.12 84 GLN A O 1
ATOM 685 N N . ASP A 1 85 ? 8.228 -13.132 -13.876 1.00 86.12 85 ASP A N 1
ATOM 686 C CA . ASP A 1 85 ? 7.055 -13.305 -14.753 1.00 86.12 85 ASP A CA 1
ATOM 687 C C . ASP A 1 85 ? 6.044 -12.146 -14.640 1.00 86.12 85 ASP A C 1
ATOM 689 O O . ASP A 1 85 ? 5.451 -11.735 -15.638 1.00 86.12 85 ASP A O 1
ATOM 693 N N . ASP A 1 86 ? 5.859 -11.572 -13.447 1.00 89.44 86 ASP A N 1
ATOM 694 C CA . ASP A 1 86 ? 4.997 -10.398 -13.279 1.00 89.44 86 ASP A CA 1
ATOM 695 C C . ASP A 1 86 ? 5.631 -9.134 -13.876 1.00 89.44 86 ASP A C 1
ATOM 697 O O . ASP A 1 86 ? 4.932 -8.373 -14.544 1.00 89.44 86 ASP A O 1
ATOM 701 N N . LEU A 1 87 ? 6.944 -8.929 -13.704 1.00 84.94 87 LEU A N 1
ATOM 702 C CA . LEU A 1 87 ? 7.676 -7.823 -14.341 1.00 84.94 87 LEU A CA 1
ATOM 703 C C . LEU A 1 87 ? 7.628 -7.926 -15.875 1.00 84.94 87 LEU A C 1
ATOM 705 O O . LEU A 1 87 ? 7.385 -6.928 -16.554 1.00 84.94 87 LEU A O 1
ATOM 709 N N . GLU A 1 88 ? 7.790 -9.130 -16.426 1.00 79.88 88 GLU A N 1
ATOM 710 C CA . GLU A 1 88 ? 7.695 -9.401 -17.867 1.00 79.88 88 GLU A CA 1
ATOM 711 C C . GLU A 1 88 ? 6.322 -9.007 -18.421 1.00 79.88 88 GLU A C 1
ATOM 713 O O . GLU A 1 88 ? 6.211 -8.257 -19.397 1.00 79.88 88 GLU A O 1
ATOM 718 N N . LYS A 1 89 ? 5.253 -9.464 -17.762 1.00 85.19 89 LYS A N 1
ATOM 719 C CA . LYS A 1 89 ? 3.879 -9.127 -18.152 1.00 85.19 89 LYS A CA 1
ATOM 720 C C . LYS A 1 89 ? 3.604 -7.632 -18.054 1.00 85.19 89 LYS A C 1
ATOM 722 O O . LYS A 1 89 ? 2.853 -7.113 -18.884 1.00 85.19 89 LYS A O 1
ATOM 727 N N . SER A 1 90 ? 4.192 -6.938 -17.084 1.00 85.62 90 SER A N 1
ATOM 728 C CA . SER A 1 90 ? 4.073 -5.484 -16.954 1.00 85.62 90 SER A CA 1
ATOM 729 C C . SER A 1 90 ? 4.647 -4.746 -18.146 1.00 85.62 90 SER A C 1
ATOM 731 O O . SER A 1 90 ? 3.962 -3.899 -18.714 1.00 85.62 90 SER A O 1
ATOM 733 N N . ILE A 1 91 ? 5.864 -5.095 -18.567 1.00 79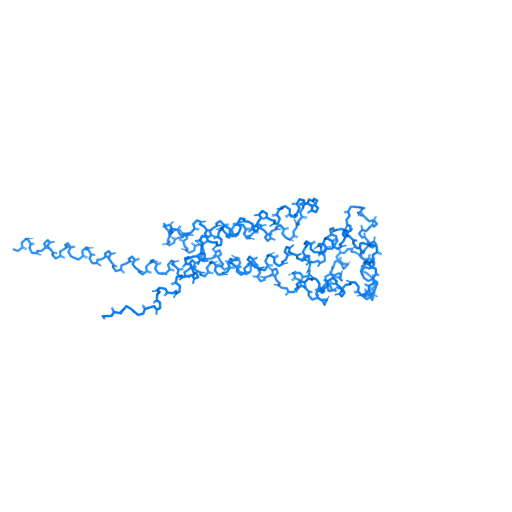.06 91 ILE A N 1
ATOM 734 C CA . ILE A 1 91 ? 6.527 -4.466 -19.716 1.00 79.06 91 ILE A CA 1
ATOM 735 C C . ILE A 1 91 ? 5.687 -4.661 -20.980 1.00 79.06 91 ILE A C 1
ATOM 737 O O . ILE A 1 91 ? 5.377 -3.689 -21.669 1.00 79.06 91 ILE A O 1
ATOM 741 N N . ILE A 1 92 ? 5.236 -5.895 -21.238 1.00 78.19 92 ILE A N 1
ATOM 742 C CA . ILE A 1 92 ? 4.354 -6.214 -22.373 1.00 78.19 92 ILE A CA 1
ATOM 743 C C . ILE A 1 92 ? 3.072 -5.373 -22.309 1.00 78.19 92 ILE A C 1
ATOM 745 O O . ILE A 1 92 ? 2.679 -4.751 -23.292 1.00 78.19 92 ILE A O 1
ATOM 749 N N . THR A 1 93 ? 2.441 -5.298 -21.135 1.00 82.69 93 THR A N 1
ATOM 750 C CA . THR A 1 93 ? 1.194 -4.543 -20.948 1.00 82.69 93 THR A CA 1
ATOM 751 C C . THR A 1 93 ? 1.387 -3.041 -21.174 1.00 82.69 93 THR A C 1
ATOM 753 O O . THR A 1 93 ? 0.499 -2.376 -21.711 1.00 82.69 93 THR A O 1
ATOM 756 N N . LEU A 1 94 ? 2.526 -2.479 -20.765 1.00 79.19 94 LEU A N 1
ATOM 757 C CA . LEU A 1 94 ? 2.847 -1.065 -20.963 1.00 79.19 94 LEU A CA 1
ATOM 758 C C . LEU A 1 94 ? 3.161 -0.748 -22.432 1.00 79.19 94 LEU A C 1
ATOM 760 O O . LEU A 1 94 ? 2.709 0.282 -22.932 1.00 79.19 94 LEU A O 1
ATOM 764 N N . LEU A 1 95 ? 3.858 -1.640 -23.140 1.00 74.25 95 LEU A N 1
ATOM 765 C CA . LEU A 1 95 ? 4.094 -1.531 -24.584 1.00 74.25 95 LEU A CA 1
ATOM 766 C C . LEU A 1 95 ? 2.798 -1.614 -25.399 1.00 74.25 95 LEU A C 1
ATOM 768 O O . LEU A 1 95 ? 2.571 -0.796 -26.288 1.00 74.25 95 LEU A O 1
ATOM 772 N N . ASP A 1 96 ? 1.897 -2.538 -25.057 1.00 74.69 96 ASP A N 1
ATOM 773 C CA . ASP A 1 96 ? 0.588 -2.643 -25.713 1.00 74.69 96 ASP A CA 1
ATOM 774 C C . ASP A 1 96 ? -0.231 -1.348 -25.558 1.00 74.69 96 ASP A C 1
ATOM 776 O O . ASP A 1 96 ? -0.962 -0.939 -26.467 1.00 74.69 96 ASP A O 1
ATOM 780 N N . LYS A 1 97 ? -0.095 -0.659 -24.416 1.00 74.62 97 LYS A N 1
ATOM 781 C CA . LYS A 1 97 ? -0.753 0.632 -24.157 1.00 74.62 97 LYS A CA 1
ATOM 782 C C . LYS A 1 97 ? -0.137 1.796 -24.952 1.00 74.62 97 LYS A C 1
ATOM 784 O O . LYS A 1 97 ? -0.827 2.799 -25.143 1.00 74.62 97 LYS A O 1
ATOM 789 N N . SER A 1 98 ? 1.107 1.695 -25.435 1.00 67.94 98 SER A N 1
ATOM 790 C CA . SER A 1 98 ? 1.856 2.802 -26.059 1.00 67.94 98 SER A CA 1
ATOM 791 C C . SER A 1 98 ? 1.706 2.926 -27.591 1.00 67.94 98 SER A C 1
ATOM 793 O O . SER A 1 98 ? 2.405 3.724 -28.209 1.00 67.94 98 SER A O 1
ATOM 795 N N . TYR A 1 99 ? 0.727 2.239 -28.203 1.00 55.38 99 TYR A N 1
ATOM 796 C CA . TYR A 1 99 ? 0.351 2.286 -29.638 1.00 55.38 99 TYR A CA 1
ATOM 797 C C . TYR A 1 99 ? 1.260 1.555 -30.651 1.00 55.38 99 TYR A C 1
ATOM 799 O O . TYR A 1 99 ? 0.933 1.554 -31.841 1.00 55.38 99 TYR A O 1
ATOM 807 N N . TYR A 1 100 ? 2.314 0.849 -30.237 1.00 53.25 100 TYR A N 1
ATOM 808 C CA . TYR A 1 100 ? 3.114 0.007 -31.145 1.00 53.25 100 TYR A CA 1
ATOM 809 C C . TYR A 1 100 ? 2.555 -1.423 -31.265 1.00 53.25 100 TYR A C 1
ATOM 811 O O . TYR A 1 100 ? 3.229 -2.415 -31.016 1.00 53.25 100 TYR A O 1
ATOM 819 N N . SER A 1 101 ? 1.290 -1.546 -31.676 1.00 47.47 101 SER A N 1
ATOM 820 C CA . SER A 1 101 ? 0.664 -2.847 -31.938 1.00 47.47 101 SER A CA 1
ATOM 821 C C . SER A 1 101 ? 0.899 -3.286 -33.390 1.00 47.47 101 SER A C 1
ATOM 823 O O . SER A 1 101 ? 0.068 -3.017 -34.255 1.00 47.47 101 SER A O 1
ATOM 825 N N . ASP A 1 102 ? 2.029 -3.932 -33.676 1.00 45.47 102 ASP A N 1
ATOM 826 C CA . ASP A 1 102 ? 2.129 -4.864 -34.824 1.00 45.47 102 ASP A CA 1
ATOM 827 C C . ASP A 1 102 ? 3.343 -5.824 -34.759 1.00 45.47 102 ASP A C 1
ATOM 829 O O . ASP A 1 102 ? 3.611 -6.554 -35.716 1.00 45.47 102 ASP A O 1
ATOM 833 N N . GLY A 1 103 ? 4.085 -5.858 -33.645 1.00 51.84 103 GLY A N 1
ATOM 834 C CA . GLY A 1 103 ? 5.272 -6.701 -33.480 1.00 51.84 103 GLY A CA 1
ATOM 835 C C . GLY A 1 103 ? 5.046 -7.910 -32.570 1.00 51.84 103 GLY A C 1
ATOM 836 O O . GLY A 1 103 ? 4.512 -7.782 -31.475 1.00 51.84 103 GLY A O 1
ATOM 837 N N . ASP A 1 104 ? 5.501 -9.084 -33.011 1.00 49.28 104 ASP A N 1
ATOM 838 C CA . ASP A 1 104 ? 5.805 -10.224 -32.136 1.00 49.28 104 ASP A CA 1
ATOM 839 C C . ASP A 1 104 ? 7.104 -9.886 -31.384 1.00 49.28 104 ASP A C 1
ATOM 841 O O . ASP A 1 104 ? 8.208 -10.127 -31.883 1.00 49.28 104 ASP A O 1
ATOM 845 N N . TYR A 1 105 ? 6.981 -9.190 -30.251 1.00 51.97 105 TYR A N 1
ATOM 846 C CA . TYR A 1 105 ? 8.124 -8.780 -29.441 1.00 51.97 105 TYR A CA 1
ATOM 847 C C . TYR A 1 105 ? 8.664 -9.989 -28.672 1.00 51.97 105 TYR A C 1
ATOM 849 O O . TYR A 1 105 ? 8.061 -10.462 -27.710 1.00 51.97 105 TYR A O 1
ATOM 857 N N . GLY A 1 106 ? 9.820 -10.500 -29.097 1.00 47.84 106 GLY A N 1
ATOM 858 C CA . GLY A 1 106 ? 10.624 -11.385 -28.256 1.00 47.84 106 GLY A CA 1
ATOM 859 C C . GLY A 1 106 ? 11.118 -10.634 -27.014 1.00 47.84 106 GLY A C 1
ATOM 860 O O . GLY A 1 106 ? 11.432 -9.451 -27.101 1.00 47.84 106 GLY A O 1
ATOM 861 N N . PHE A 1 107 ? 11.203 -11.325 -25.876 1.00 44.38 107 PHE A N 1
ATOM 862 C CA . PHE A 1 107 ? 11.527 -10.768 -24.553 1.00 44.38 107 PHE A CA 1
ATOM 863 C C . PHE A 1 107 ? 12.746 -9.820 -24.528 1.00 44.38 107 PHE A C 1
ATOM 865 O O . PHE A 1 107 ? 12.625 -8.686 -24.075 1.00 44.38 107 PHE A O 1
ATOM 872 N N . GLY A 1 108 ? 13.871 -10.203 -25.142 1.00 49.00 108 GLY A N 1
ATOM 873 C CA . GLY A 1 108 ? 15.060 -9.338 -25.199 1.00 49.00 108 GLY A CA 1
ATOM 874 C C . GLY A 1 108 ? 14.880 -8.023 -25.976 1.00 49.00 108 GLY A C 1
ATOM 875 O O . GLY A 1 108 ? 15.674 -7.105 -25.805 1.00 49.00 108 GLY A O 1
ATOM 876 N N . ASN A 1 109 ? 13.837 -7.902 -26.806 1.00 53.50 109 ASN A N 1
ATOM 877 C CA . ASN A 1 109 ? 13.488 -6.645 -27.470 1.00 53.50 109 ASN A CA 1
ATOM 878 C C . ASN A 1 109 ? 12.505 -5.797 -26.647 1.00 53.50 109 ASN A C 1
ATOM 880 O O . ASN A 1 109 ? 12.527 -4.587 -26.796 1.00 53.50 109 ASN A O 1
ATOM 884 N N . CYS A 1 110 ? 11.662 -6.358 -25.767 1.00 55.47 110 CYS A N 1
ATOM 885 C CA . CYS A 1 110 ? 10.590 -5.571 -25.141 1.00 55.47 110 CYS A CA 1
ATOM 886 C C . CYS A 1 110 ? 11.099 -4.547 -24.113 1.00 55.47 110 CYS A C 1
ATOM 888 O O . CYS A 1 110 ? 10.582 -3.436 -24.054 1.00 55.47 110 CYS A O 1
ATOM 890 N N . TYR A 1 111 ? 12.122 -4.878 -23.319 1.00 58.16 111 TYR A N 1
ATOM 891 C CA . TYR A 1 111 ? 12.685 -3.915 -22.366 1.00 58.16 111 TYR A CA 1
ATOM 892 C C . TYR A 1 111 ? 13.488 -2.818 -23.076 1.00 58.16 111 TYR A C 1
ATOM 894 O O . TYR A 1 111 ? 13.295 -1.643 -22.782 1.00 58.16 111 TYR A O 1
ATOM 902 N N . GLY A 1 112 ? 14.314 -3.193 -24.062 1.00 59.56 112 GLY A N 1
ATOM 903 C CA . GLY A 1 112 ? 15.046 -2.246 -24.910 1.00 59.56 112 GLY A CA 1
ATOM 904 C C . GLY A 1 112 ? 14.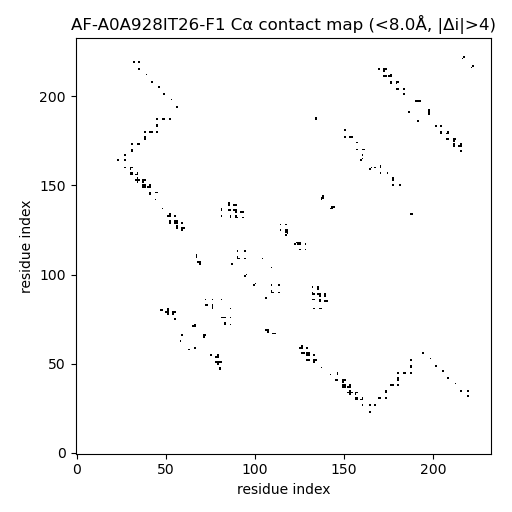116 -1.334 -25.715 1.00 59.56 112 GLY A C 1
ATOM 905 O O . GLY A 1 112 ? 14.289 -0.124 -25.698 1.00 59.56 112 GLY A O 1
ATOM 906 N N . ASP A 1 113 ? 13.063 -1.882 -26.326 1.00 61.78 113 ASP A N 1
ATOM 907 C CA . ASP A 1 113 ? 12.076 -1.100 -27.080 1.00 61.78 113 ASP A CA 1
ATOM 908 C C . ASP A 1 113 ? 11.286 -0.157 -26.161 1.00 61.78 113 ASP A C 1
ATOM 910 O O . ASP A 1 113 ? 10.977 0.973 -26.535 1.00 61.78 113 ASP A O 1
ATOM 914 N N . TRP A 1 114 ? 10.960 -0.588 -24.940 1.00 61.28 114 TRP A N 1
ATOM 915 C CA . TRP A 1 114 ? 10.276 0.265 -23.973 1.00 61.28 114 TRP A CA 1
ATOM 916 C C . TRP A 1 114 ? 11.204 1.347 -23.386 1.00 61.28 114 TRP A C 1
ATOM 918 O O . TRP A 1 114 ? 10.754 2.477 -23.167 1.00 61.28 114 TRP A O 1
ATOM 928 N N . TYR A 1 115 ? 12.489 1.028 -23.191 1.00 59.91 115 TYR A N 1
ATOM 929 C CA . TYR A 1 115 ? 13.554 1.964 -22.821 1.00 59.91 115 TYR A CA 1
ATOM 930 C C . TYR A 1 115 ? 13.755 3.031 -23.896 1.00 59.91 115 TYR A C 1
ATOM 932 O O . TYR A 1 115 ? 13.735 4.226 -23.599 1.00 59.91 115 TYR A O 1
ATOM 940 N N . ASP A 1 116 ? 13.903 2.611 -25.151 1.00 62.16 116 ASP A N 1
ATOM 941 C CA . ASP A 1 116 ? 14.058 3.495 -26.303 1.00 62.16 116 ASP A CA 1
ATOM 942 C C . ASP A 1 116 ? 12.823 4.400 -26.437 1.00 62.16 116 ASP A C 1
ATOM 944 O O . ASP A 1 116 ? 12.950 5.613 -26.585 1.00 62.16 116 ASP A O 1
ATOM 948 N N . LEU A 1 117 ? 11.616 3.855 -26.252 1.00 60.19 117 LEU A N 1
ATOM 949 C CA . LEU A 1 117 ? 10.367 4.618 -26.309 1.00 60.19 117 LEU A CA 1
ATOM 950 C C . LEU A 1 117 ? 10.264 5.687 -25.208 1.00 60.19 117 LEU A C 1
ATOM 952 O O . LEU A 1 117 ? 9.807 6.801 -25.476 1.00 60.19 117 LEU A O 1
ATOM 956 N N . HIS A 1 118 ? 10.703 5.388 -23.983 1.00 59.88 118 HIS A N 1
ATOM 957 C CA . HIS A 1 118 ? 10.718 6.372 -22.895 1.00 59.88 118 HIS A CA 1
ATOM 958 C C . HIS A 1 118 ? 11.850 7.393 -23.055 1.00 59.88 118 HIS A C 1
ATOM 960 O O . HIS A 1 118 ? 11.610 8.593 -22.921 1.00 59.88 118 HIS A O 1
ATOM 966 N N . SER A 1 119 ? 13.059 6.955 -23.412 1.00 58.28 119 SER A N 1
ATOM 967 C CA . SER A 1 119 ? 14.219 7.837 -23.587 1.00 58.28 119 SER A CA 1
ATOM 968 C C . SER A 1 119 ? 14.074 8.795 -24.779 1.00 58.28 119 SER A C 1
ATOM 970 O O . SER A 1 119 ? 14.490 9.953 -24.686 1.00 58.28 119 SER A O 1
ATOM 972 N N . GLU A 1 120 ? 13.423 8.374 -25.871 1.00 56.03 120 GLU A N 1
ATOM 973 C CA . GLU A 1 120 ? 13.155 9.219 -27.041 1.00 56.03 120 GLU A CA 1
ATOM 974 C C . GLU A 1 120 ? 12.055 10.263 -26.807 1.00 56.03 120 GLU A C 1
ATOM 976 O O . GLU A 1 120 ? 12.044 11.305 -27.470 1.00 56.03 120 GLU A O 1
ATOM 981 N N . HIS A 1 121 ? 11.092 10.000 -25.918 1.00 49.03 121 HIS A N 1
ATOM 982 C CA . HIS A 1 121 ? 9.939 10.888 -25.707 1.00 49.03 121 HIS A CA 1
ATOM 983 C C . HIS A 1 121 ? 10.022 11.726 -24.436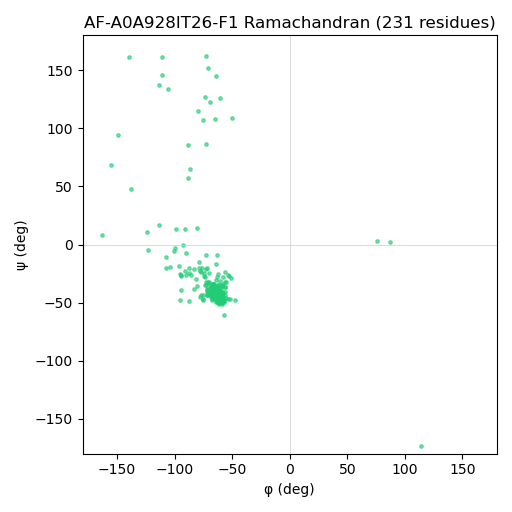 1.00 49.03 121 HIS A C 1
ATOM 985 O O . HIS A 1 121 ? 9.387 12.781 -24.364 1.00 49.03 121 HIS A O 1
ATOM 991 N N . TYR A 1 122 ? 10.846 11.327 -23.474 1.00 48.59 122 TYR A N 1
ATOM 992 C CA . TYR A 1 122 ? 10.921 11.988 -22.187 1.00 48.59 122 TYR A CA 1
ATOM 993 C C . TYR A 1 122 ? 12.344 11.880 -21.618 1.00 48.59 122 TYR A C 1
ATOM 995 O O . TYR A 1 122 ? 12.707 10.937 -20.923 1.00 48.59 122 TYR A O 1
ATOM 1003 N N . SER A 1 123 ? 13.163 12.906 -21.861 1.00 41.91 123 SER A N 1
ATOM 1004 C CA . SER A 1 123 ? 14.551 12.964 -21.372 1.00 41.91 123 SER A CA 1
ATOM 1005 C C . SER A 1 123 ? 14.693 12.987 -19.839 1.00 41.91 123 SER A C 1
ATOM 1007 O O . SER A 1 123 ? 15.807 12.858 -19.345 1.00 41.91 123 SER A O 1
ATOM 1009 N N . ASP A 1 124 ? 13.587 13.138 -19.102 1.00 47.53 124 ASP A N 1
ATOM 1010 C CA . ASP A 1 124 ? 13.526 13.050 -17.636 1.00 47.53 124 ASP A CA 1
ATOM 1011 C C . ASP A 1 124 ? 13.020 11.667 -17.133 1.00 47.53 124 ASP A C 1
ATOM 1013 O O . ASP A 1 124 ? 12.964 11.455 -15.922 1.00 47.53 124 ASP A O 1
ATOM 1017 N N . SER A 1 125 ? 12.638 10.714 -18.012 1.00 55.97 125 SER A N 1
ATOM 1018 C CA . SER A 1 125 ? 11.729 9.599 -17.656 1.00 55.97 125 SER A CA 1
ATOM 1019 C C . SER A 1 125 ? 12.265 8.166 -17.663 1.00 55.97 125 SER A C 1
ATOM 1021 O O . SER A 1 125 ? 11.442 7.251 -17.637 1.00 55.97 125 SER A O 1
ATOM 1023 N N . PHE A 1 126 ? 13.572 7.899 -17.646 1.00 50.94 126 PHE A N 1
ATOM 1024 C CA . PHE A 1 126 ? 14.003 6.504 -17.418 1.00 50.94 126 PHE A CA 1
ATOM 1025 C C . PHE A 1 126 ? 13.513 5.984 -16.048 1.00 50.94 126 PHE A C 1
ATOM 1027 O O . PHE A 1 126 ? 13.146 4.825 -15.887 1.00 50.94 126 PHE A O 1
ATOM 1034 N N . PHE A 1 127 ? 13.407 6.888 -15.075 1.00 59.09 127 PHE A N 1
ATOM 1035 C CA . PHE A 1 127 ? 13.007 6.575 -13.709 1.00 59.09 127 PHE A CA 1
ATOM 1036 C C . PHE A 1 127 ? 11.514 6.297 -13.549 1.00 59.09 127 PHE A C 1
ATOM 1038 O O . PHE A 1 127 ? 11.136 5.303 -12.933 1.00 59.09 127 PHE A O 1
ATOM 1045 N N . SER A 1 128 ? 10.671 7.153 -14.138 1.00 64.31 128 SER A N 1
ATOM 1046 C CA . SER A 1 128 ? 9.217 6.954 -14.179 1.00 64.31 128 SER A CA 1
ATOM 1047 C C . SER A 1 128 ? 8.869 5.634 -14.850 1.00 64.31 128 SER A C 1
ATOM 1049 O O . SER A 1 128 ? 7.972 4.937 -14.398 1.00 64.31 128 SER A O 1
ATOM 1051 N N . ALA A 1 129 ? 9.666 5.243 -15.845 1.00 69.75 129 ALA A N 1
ATOM 1052 C CA . ALA A 1 129 ? 9.546 3.960 -16.495 1.00 69.75 129 ALA A CA 1
ATOM 1053 C C . ALA A 1 129 ? 9.660 2.811 -15.462 1.00 69.75 129 ALA A C 1
ATOM 1055 O O . ALA A 1 129 ? 8.723 2.025 -15.302 1.00 69.75 129 ALA A O 1
ATOM 1056 N N . CYS A 1 130 ? 10.778 2.680 -14.736 1.00 74.56 130 CYS A N 1
ATOM 1057 C CA . CYS A 1 130 ? 10.960 1.582 -13.769 1.00 74.56 130 CYS A CA 1
ATOM 1058 C C . CYS A 1 130 ? 9.839 1.529 -12.715 1.00 74.56 130 CYS A C 1
ATOM 1060 O O . CYS A 1 130 ? 9.375 0.449 -12.342 1.00 74.56 130 CYS A O 1
ATOM 1062 N N . VAL A 1 131 ? 9.362 2.699 -12.287 1.00 78.88 131 VAL A N 1
ATOM 1063 C CA . VAL A 1 131 ? 8.213 2.838 -11.386 1.00 78.88 131 VAL A CA 1
ATOM 1064 C C . VAL A 1 131 ? 6.913 2.347 -12.034 1.00 78.88 131 VAL A C 1
ATOM 1066 O O . VAL A 1 131 ? 6.130 1.665 -11.369 1.00 78.88 131 VAL A O 1
ATOM 1069 N N . ASP A 1 132 ? 6.687 2.627 -13.318 1.00 80.44 132 ASP A N 1
ATOM 1070 C CA . ASP A 1 132 ? 5.523 2.152 -14.071 1.00 80.44 132 ASP A CA 1
ATOM 1071 C C . ASP A 1 132 ? 5.517 0.625 -14.199 1.00 80.44 132 ASP A C 1
ATOM 1073 O O . ASP A 1 132 ? 4.469 -0.001 -14.024 1.00 80.44 132 ASP A O 1
ATOM 1077 N N . VAL A 1 133 ? 6.676 0.004 -14.450 1.00 83.12 133 VAL A N 1
ATOM 1078 C CA . VAL A 1 133 ? 6.808 -1.464 -14.538 1.00 83.12 133 VAL A CA 1
ATOM 1079 C C . VAL A 1 133 ? 6.467 -2.121 -13.207 1.00 83.12 133 VAL A C 1
ATOM 1081 O O . VAL A 1 133 ? 5.646 -3.042 -13.173 1.00 83.12 133 VAL A O 1
ATOM 1084 N N . VAL A 1 134 ? 7.049 -1.629 -12.110 1.00 88.75 134 VAL A N 1
ATOM 1085 C CA . VAL A 1 134 ? 6.738 -2.106 -10.755 1.00 88.75 134 VAL A CA 1
ATOM 1086 C C . VAL A 1 134 ? 5.256 -1.903 -10.455 1.00 88.75 134 VAL A C 1
ATOM 1088 O O . VAL A 1 134 ? 4.569 -2.832 -10.029 1.00 88.75 134 VAL A O 1
ATOM 1091 N N . SER A 1 135 ? 4.719 -0.723 -10.755 1.00 90.06 135 SER A N 1
ATOM 1092 C CA . SER A 1 135 ? 3.326 -0.400 -10.463 1.00 90.06 135 SER A CA 1
ATOM 1093 C C . SER A 1 135 ? 2.329 -1.228 -11.260 1.00 90.06 135 SER A C 1
ATOM 1095 O O . SER A 1 135 ? 1.281 -1.620 -10.742 1.00 90.06 135 SER A O 1
ATOM 1097 N N . GLU A 1 136 ? 2.635 -1.536 -12.516 1.00 90.00 136 GLU A N 1
ATOM 1098 C CA . GLU A 1 136 ? 1.826 -2.453 -13.309 1.00 90.00 136 GLU A CA 1
ATOM 1099 C C . GLU A 1 136 ? 1.966 -3.897 -12.801 1.00 90.00 136 GLU A C 1
ATOM 1101 O O . GLU A 1 136 ? 0.972 -4.626 -12.779 1.00 90.00 136 GLU A O 1
ATOM 1106 N N . ALA A 1 137 ? 3.129 -4.291 -12.271 1.00 92.31 137 ALA A N 1
ATOM 1107 C CA . ALA A 1 137 ? 3.342 -5.649 -11.765 1.00 92.31 137 ALA A CA 1
ATOM 1108 C C . ALA A 1 137 ? 2.498 -5.913 -10.518 1.00 92.31 137 ALA A C 1
ATOM 1110 O O . ALA A 1 137 ? 1.823 -6.938 -10.429 1.00 92.31 137 ALA A O 1
ATOM 1111 N N . TYR A 1 138 ? 2.424 -4.932 -9.617 1.00 95.38 138 TYR A N 1
ATOM 1112 C CA . TYR A 1 138 ? 1.534 -4.952 -8.453 1.00 95.38 138 TYR A CA 1
ATOM 1113 C C . TYR A 1 138 ? 0.038 -5.000 -8.823 1.00 95.38 138 TYR A C 1
ATOM 1115 O O . TYR A 1 138 ? -0.794 -5.483 -8.043 1.00 95.38 138 TYR A O 1
ATOM 1123 N N . LYS A 1 139 ? -0.344 -4.522 -10.015 1.00 94.69 139 LYS A N 1
ATOM 1124 C CA . LYS A 1 139 ? -1.711 -4.681 -10.545 1.00 94.69 139 LYS A CA 1
ATOM 1125 C C . LYS A 1 139 ? -1.927 -6.087 -11.100 1.00 94.69 139 LYS A C 1
ATOM 1127 O O . LYS A 1 139 ? -2.959 -6.695 -10.808 1.00 94.69 139 LYS A O 1
ATOM 1132 N N . ILE A 1 140 ? -0.970 -6.601 -11.871 1.00 93.81 140 ILE A N 1
ATOM 1133 C CA . ILE A 1 140 ? -1.038 -7.907 -12.543 1.00 93.81 140 ILE A CA 1
ATOM 1134 C C . ILE A 1 140 ? -1.021 -9.060 -11.536 1.00 93.81 140 ILE A C 1
ATOM 1136 O O . ILE A 1 140 ? -1.859 -9.960 -11.632 1.00 93.81 140 ILE A O 1
ATOM 1140 N N . ASN A 1 141 ? -0.141 -9.005 -10.534 1.00 94.81 141 ASN A N 1
ATOM 1141 C CA . ASN A 1 141 ? -0.016 -10.045 -9.509 1.00 94.81 141 ASN A CA 1
ATOM 1142 C C . ASN A 1 141 ? -1.190 -10.057 -8.505 1.00 94.81 141 ASN A C 1
ATOM 1144 O O . ASN A 1 141 ? -1.351 -10.991 -7.719 1.00 94.81 141 ASN A O 1
ATOM 1148 N N . GLY A 1 142 ? -2.057 -9.040 -8.558 1.00 96.69 142 GLY A N 1
ATOM 1149 C CA . GLY A 1 142 ? -3.262 -8.933 -7.745 1.00 96.69 142 GLY A CA 1
ATOM 1150 C C . GLY A 1 142 ? -3.063 -8.287 -6.374 1.00 96.69 142 GLY A C 1
ATOM 1151 O O . GLY A 1 142 ? -4.052 -8.148 -5.649 1.00 96.69 142 GLY A O 1
ATOM 1152 N N . THR A 1 143 ? -1.859 -7.833 -6.019 1.00 97.69 143 THR A N 1
ATOM 1153 C CA . THR A 1 143 ? -1.595 -7.166 -4.736 1.00 97.69 143 THR A CA 1
ATOM 1154 C C . THR A 1 143 ? -2.376 -5.859 -4.605 1.00 97.69 143 THR A C 1
ATOM 1156 O O . THR A 1 143 ? -3.042 -5.656 -3.592 1.00 97.69 143 THR A O 1
ATOM 1159 N N . VAL A 1 144 ? -2.454 -5.031 -5.656 1.00 97.81 144 VAL A N 1
ATOM 1160 C CA . VAL A 1 144 ? -3.319 -3.827 -5.683 1.00 97.81 144 VAL A CA 1
ATOM 1161 C C . VAL A 1 144 ? -4.780 -4.182 -5.407 1.00 97.81 144 VAL A C 1
ATOM 1163 O O . VAL A 1 144 ? -5.477 -3.488 -4.665 1.00 97.81 144 VAL A O 1
ATOM 1166 N N . LYS A 1 145 ? -5.270 -5.287 -5.978 1.00 98.31 145 LYS A N 1
ATOM 1167 C CA . LYS A 1 145 ? -6.640 -5.755 -5.735 1.00 98.31 145 LYS A CA 1
ATOM 1168 C C . LYS A 1 145 ? -6.820 -6.228 -4.290 1.00 98.31 145 LYS A C 1
ATOM 1170 O O . LYS A 1 145 ? -7.870 -5.969 -3.705 1.00 98.31 145 LYS A O 1
ATOM 1175 N N . LYS A 1 146 ? -5.817 -6.903 -3.722 1.00 98.56 146 LYS A N 1
ATOM 1176 C CA . LYS A 1 146 ? -5.813 -7.364 -2.329 1.00 98.56 146 LYS A CA 1
ATOM 1177 C C . LYS A 1 146 ? -5.841 -6.185 -1.351 1.00 98.56 146 LYS A C 1
ATOM 1179 O O . LYS A 1 146 ? -6.716 -6.165 -0.491 1.00 98.56 146 LYS A O 1
ATOM 1184 N N . ILE A 1 147 ? -4.971 -5.188 -1.532 1.00 98.62 147 ILE A N 1
ATOM 1185 C CA . ILE A 1 147 ? -4.925 -3.967 -0.708 1.00 98.62 147 ILE A CA 1
ATOM 1186 C C . ILE A 1 147 ? -6.283 -3.254 -0.728 1.00 98.62 147 ILE A C 1
ATOM 1188 O O . ILE A 1 147 ? -6.837 -2.957 0.326 1.00 98.62 147 ILE A O 1
ATOM 1192 N N . ASN A 1 148 ? -6.869 -3.048 -1.914 1.00 98.50 148 ASN A N 1
ATOM 1193 C CA . ASN A 1 148 ? -8.198 -2.439 -2.034 1.00 98.50 148 ASN A CA 1
ATOM 1194 C C . ASN A 1 148 ? -9.283 -3.225 -1.278 1.00 98.50 148 ASN A C 1
ATOM 1196 O O . ASN A 1 148 ? -10.136 -2.620 -0.636 1.00 98.50 148 ASN A O 1
ATOM 1200 N N . GLY A 1 149 ? -9.252 -4.561 -1.347 1.00 98.69 149 GLY A N 1
ATOM 1201 C CA . GLY A 1 149 ? -10.184 -5.414 -0.606 1.00 98.69 149 GLY A CA 1
ATOM 1202 C C . GLY A 1 149 ? -10.051 -5.248 0.908 1.00 98.69 149 GLY A C 1
ATOM 1203 O O . GLY A 1 149 ? -11.045 -5.006 1.582 1.00 98.69 149 GLY A O 1
ATOM 1204 N N . LEU A 1 150 ? -8.819 -5.291 1.423 1.00 98.81 150 LEU A N 1
ATOM 1205 C CA . LEU A 1 150 ? -8.529 -5.098 2.847 1.00 98.81 150 LEU A CA 1
ATOM 1206 C C . LEU A 1 150 ? -8.988 -3.720 3.345 1.00 98.81 150 LEU A C 1
ATOM 1208 O O . LEU A 1 150 ? -9.615 -3.618 4.400 1.00 98.81 150 LEU A O 1
ATOM 1212 N N . LEU A 1 151 ? -8.720 -2.660 2.576 1.00 98.75 151 LEU A N 1
ATOM 1213 C CA . LEU A 1 151 ? -9.128 -1.300 2.932 1.00 98.75 151 LEU A CA 1
ATOM 1214 C C . LEU A 1 151 ? -10.654 -1.120 2.889 1.00 98.75 151 LEU A C 1
ATOM 1216 O O . LEU A 1 151 ? -11.210 -0.491 3.788 1.00 98.75 151 LEU A O 1
ATOM 1220 N N . GLU A 1 152 ? -11.361 -1.679 1.905 1.00 98.69 152 GLU A N 1
ATOM 1221 C CA . GLU A 1 152 ? -12.831 -1.620 1.894 1.00 98.69 152 GLU A CA 1
ATOM 1222 C C . GLU A 1 152 ? -13.446 -2.433 3.047 1.00 98.69 152 GLU A C 1
ATOM 1224 O O . GLU A 1 152 ? -14.324 -1.920 3.741 1.00 98.69 152 GLU A O 1
ATOM 1229 N N . ASP A 1 153 ? -12.927 -3.626 3.354 1.00 98.56 153 ASP A N 1
ATOM 1230 C CA . ASP A 1 153 ? -13.393 -4.415 4.504 1.00 98.56 153 ASP A CA 1
ATOM 1231 C C . ASP A 1 153 ? -13.146 -3.673 5.836 1.00 98.56 153 ASP A C 1
ATOM 1233 O O . ASP A 1 153 ? -14.018 -3.618 6.710 1.00 98.56 153 ASP A O 1
ATOM 1237 N N . ALA A 1 154 ? -11.972 -3.049 6.001 1.00 98.38 154 ALA A N 1
ATOM 1238 C CA . ALA A 1 154 ? -11.665 -2.221 7.168 1.00 98.38 154 ALA A CA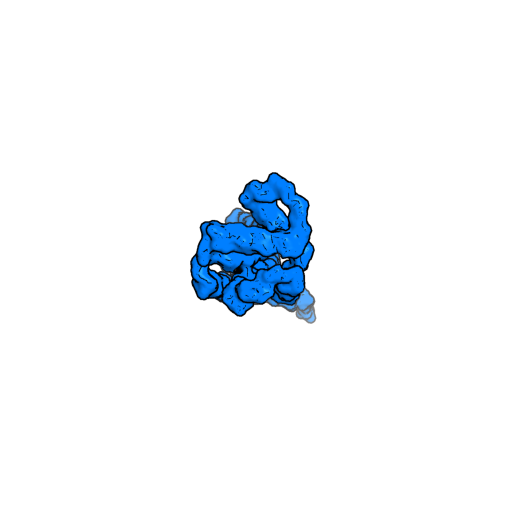 1
ATOM 1239 C C . ALA A 1 154 ? -12.625 -1.031 7.299 1.00 98.38 154 ALA A C 1
ATOM 1241 O O . ALA A 1 154 ? -13.146 -0.757 8.382 1.00 98.38 154 ALA A O 1
ATOM 1242 N N . LYS A 1 155 ? -12.895 -0.340 6.191 1.00 98.06 155 LYS A N 1
ATOM 1243 C CA . LYS A 1 155 ? -13.810 0.801 6.127 1.00 98.06 155 LYS A CA 1
ATOM 1244 C C . LYS A 1 155 ? -15.244 0.411 6.483 1.00 98.06 155 LYS A C 1
ATOM 1246 O O . LYS A 1 155 ? -15.910 1.167 7.192 1.00 98.06 155 LYS A O 1
ATOM 1251 N N . ASP A 1 156 ? -15.708 -0.765 6.068 1.00 98.00 156 ASP A N 1
ATOM 1252 C CA . ASP A 1 156 ? -17.024 -1.294 6.441 1.00 98.00 156 ASP A CA 1
ATOM 1253 C C . ASP A 1 156 ? -17.122 -1.587 7.949 1.00 98.00 156 ASP A C 1
ATOM 1255 O O . ASP A 1 156 ? -18.108 -1.226 8.609 1.00 98.00 156 ASP A O 1
ATOM 1259 N N . HIS A 1 157 ? -16.074 -2.167 8.540 1.00 96.94 157 HIS A N 1
ATOM 1260 C CA . HIS A 1 157 ? -15.980 -2.339 9.992 1.00 96.94 157 HIS A CA 1
ATOM 1261 C C . HIS A 1 157 ? -15.960 -0.995 10.730 1.00 96.94 157 HIS A C 1
ATOM 1263 O O . HIS A 1 157 ? -16.719 -0.792 11.679 1.00 96.94 157 HIS A O 1
ATOM 1269 N N . MET A 1 158 ? -15.162 -0.039 10.257 1.00 95.44 158 MET A N 1
ATOM 1270 C CA . MET A 1 158 ? -15.075 1.308 10.824 1.00 95.44 158 MET A CA 1
ATOM 1271 C C . MET A 1 158 ? -16.391 2.079 10.734 1.00 95.44 158 MET A C 1
ATOM 1273 O O . MET A 1 158 ? -16.749 2.802 11.663 1.00 95.44 158 MET A O 1
ATOM 1277 N N . LYS A 1 159 ? -17.151 1.904 9.653 1.00 95.44 159 LYS A N 1
ATOM 1278 C CA . LYS A 1 159 ? -18.489 2.480 9.531 1.00 95.44 159 LYS A CA 1
ATOM 1279 C C . LYS A 1 159 ? -19.427 1.941 10.610 1.00 95.44 159 LYS A C 1
ATOM 1281 O O . LYS A 1 159 ? -20.114 2.725 11.255 1.00 95.44 159 LYS A O 1
ATOM 1286 N N . THR A 1 160 ? -19.393 0.631 10.859 1.00 93.50 160 THR A N 1
ATOM 1287 C CA . THR A 1 160 ? -20.175 0.006 11.939 1.00 93.50 160 THR A CA 1
ATOM 1288 C C . THR A 1 160 ? -19.805 0.598 13.303 1.00 93.50 160 THR A C 1
ATOM 1290 O O . THR A 1 160 ? -20.687 0.932 14.090 1.00 93.50 160 THR A O 1
ATOM 1293 N N . LEU A 1 161 ? -18.510 0.817 13.567 1.00 91.19 161 LEU A N 1
ATOM 1294 C CA . LEU A 1 161 ? -18.048 1.493 14.788 1.00 91.19 161 LEU A CA 1
ATOM 1295 C C . LEU A 1 161 ? -18.592 2.914 14.905 1.00 91.19 161 LEU A C 1
ATOM 1297 O O . LEU A 1 161 ? -19.106 3.287 15.954 1.00 91.19 161 LEU A O 1
ATOM 1301 N N . SER A 1 162 ? -18.521 3.693 13.828 1.00 90.62 162 SER A N 1
ATOM 1302 C CA . SER A 1 162 ? -19.015 5.069 13.818 1.00 90.62 162 SER A CA 1
ATOM 1303 C C . SER A 1 162 ? -20.526 5.165 14.042 1.00 90.62 162 SER A C 1
ATOM 1305 O O . SER A 1 162 ? -20.980 6.114 14.681 1.00 90.62 162 SER A O 1
ATOM 1307 N N . ASP A 1 163 ? -21.297 4.223 13.495 1.00 90.56 163 ASP A N 1
ATOM 1308 C CA . ASP A 1 163 ? -22.761 4.250 13.524 1.00 90.56 163 ASP A CA 1
ATOM 1309 C C . ASP A 1 163 ? -23.326 3.694 14.845 1.00 90.56 163 ASP A C 1
ATOM 1311 O O . ASP A 1 163 ? -24.305 4.225 15.374 1.00 90.56 163 ASP A O 1
ATOM 1315 N N . GLU A 1 164 ? -22.714 2.640 15.394 1.00 89.75 164 GLU A N 1
ATOM 1316 C CA . GLU A 1 164 ? -23.247 1.894 16.545 1.00 89.75 164 GLU A CA 1
ATOM 1317 C C . GLU A 1 164 ? -22.478 2.143 17.854 1.00 89.75 164 GLU A C 1
ATOM 1319 O O . GLU A 1 164 ? -23.026 1.949 18.943 1.00 89.75 164 GLU A O 1
ATOM 1324 N N . TYR A 1 165 ? -21.232 2.618 17.768 1.00 86.19 165 TYR A N 1
ATOM 1325 C CA . TYR A 1 165 ? -20.306 2.776 18.894 1.00 86.19 165 TYR A CA 1
ATOM 1326 C C . TYR A 1 165 ? -19.537 4.108 18.809 1.00 86.19 165 TYR A C 1
ATOM 1328 O O . TYR A 1 165 ? -18.319 4.146 18.970 1.00 86.19 165 TYR A O 1
ATOM 1336 N N . SER A 1 166 ? -20.248 5.215 18.568 1.00 79.50 166 SER A N 1
ATOM 1337 C CA . SER A 1 166 ? -19.664 6.538 18.266 1.00 79.50 166 SER A CA 1
ATOM 1338 C C . SER A 1 166 ? -18.639 7.061 19.279 1.00 79.50 166 SER A C 1
ATOM 1340 O O . SER A 1 166 ? -17.775 7.857 18.918 1.00 79.50 166 SER A O 1
ATOM 1342 N N . ASP A 1 167 ? -18.738 6.622 20.535 1.00 82.88 167 ASP A N 1
ATOM 1343 C CA . ASP A 1 167 ? -17.878 7.057 21.641 1.00 82.88 167 ASP A CA 1
ATOM 1344 C C . ASP A 1 167 ? -16.734 6.056 21.925 1.00 82.88 167 ASP A C 1
ATOM 1346 O O . ASP A 1 167 ? -16.110 6.107 22.986 1.00 82.88 167 ASP A O 1
ATOM 1350 N N . TYR A 1 168 ? -16.476 5.104 21.018 1.00 86.38 168 TYR A N 1
ATOM 1351 C CA . TYR A 1 168 ? -15.439 4.089 21.194 1.00 86.38 168 TYR A CA 1
ATOM 1352 C C . TYR A 1 168 ? -14.033 4.699 21.123 1.00 86.38 168 TYR A C 1
ATOM 1354 O O . TYR A 1 168 ? -13.648 5.313 20.129 1.00 86.38 168 TYR A O 1
ATOM 1362 N N . GLU A 1 169 ? -13.253 4.506 22.187 1.00 87.06 169 GLU A N 1
ATOM 1363 C CA . GLU A 1 169 ? -12.025 5.269 22.442 1.00 87.06 169 GLU A CA 1
ATOM 1364 C C . GLU A 1 169 ? -10.916 5.067 21.399 1.00 87.06 169 GLU A C 1
ATOM 1366 O O . GLU A 1 169 ? -10.166 6.002 21.129 1.00 87.06 169 GLU A O 1
ATOM 1371 N N . PHE A 1 170 ? -10.835 3.888 20.772 1.00 88.25 170 PHE A N 1
ATOM 1372 C CA . PHE A 1 170 ? -9.783 3.567 19.796 1.00 88.25 170 PHE A CA 1
ATOM 1373 C C . PHE A 1 170 ? -10.156 3.918 18.351 1.00 88.25 170 PHE A C 1
ATOM 1375 O O . PHE A 1 170 ? -9.315 3.835 17.457 1.00 88.25 170 PHE A O 1
ATOM 1382 N N . TYR A 1 171 ? -11.405 4.328 18.098 1.00 90.69 171 TYR A N 1
ATOM 1383 C CA . TYR A 1 171 ? -11.862 4.664 16.750 1.00 90.69 171 TYR A CA 1
ATOM 1384 C C . TYR A 1 171 ? -11.065 5.813 16.094 1.00 90.69 171 TYR A C 1
ATOM 1386 O O . TYR A 1 171 ? -10.735 5.681 14.914 1.00 90.69 171 TYR A O 1
ATOM 1394 N N . PRO A 1 172 ? -10.699 6.910 16.796 1.00 91.81 172 PRO A N 1
ATOM 1395 C CA . PRO A 1 172 ? -9.888 7.975 16.205 1.00 91.81 172 PRO A CA 1
ATOM 1396 C C . PRO A 1 172 ? -8.529 7.489 15.686 1.00 91.81 172 PRO A C 1
ATOM 1398 O O . PRO A 1 172 ? -8.218 7.729 14.524 1.00 91.81 172 PRO A O 1
ATOM 1401 N N . ALA A 1 173 ? -7.774 6.742 16.496 1.00 92.56 173 ALA A N 1
ATOM 1402 C CA . ALA A 1 173 ? -6.462 6.223 16.103 1.00 92.56 173 ALA A CA 1
ATOM 1403 C C . ALA A 1 173 ? -6.565 5.213 14.946 1.00 92.56 173 ALA A C 1
ATOM 1405 O O . ALA A 1 173 ? -5.791 5.274 13.994 1.00 92.56 173 ALA A O 1
ATOM 1406 N N . LEU A 1 174 ? -7.581 4.341 14.960 1.00 95.12 174 LEU A N 1
ATOM 1407 C CA . LEU A 1 174 ? -7.859 3.432 13.844 1.00 95.12 174 LEU A CA 1
ATOM 1408 C C . LEU A 1 174 ? -8.170 4.194 12.544 1.00 95.12 174 LEU A C 1
ATOM 1410 O O . LEU A 1 174 ? -7.739 3.795 11.464 1.00 95.12 174 LEU A O 1
ATOM 1414 N N . LYS A 1 175 ? -8.908 5.305 12.641 1.00 95.88 175 LYS A N 1
ATOM 1415 C CA . LYS A 1 175 ? -9.232 6.156 11.494 1.00 95.88 175 LYS A CA 1
ATOM 1416 C C . LYS A 1 175 ? -8.012 6.866 10.927 1.00 95.88 175 LYS A C 1
ATOM 1418 O O . LYS A 1 175 ? -7.907 6.979 9.704 1.00 95.88 175 LYS A O 1
ATOM 1423 N N . GLU A 1 176 ? -7.125 7.346 11.785 1.00 97.12 176 GLU A N 1
ATOM 1424 C CA . GLU A 1 176 ? -5.861 7.940 11.357 1.00 97.12 176 GLU A CA 1
ATOM 1425 C C . GLU A 1 176 ? -4.996 6.886 10.663 1.00 97.12 176 GLU A C 1
ATOM 1427 O O . GLU A 1 176 ? -4.630 7.098 9.510 1.00 97.12 176 GLU A O 1
ATOM 1432 N N . TYR A 1 177 ? -4.843 5.691 11.249 1.00 98.00 177 TYR A N 1
ATOM 1433 C CA . TYR A 1 177 ? -4.080 4.611 10.618 1.00 98.00 177 TYR A CA 1
ATOM 1434 C C . TYR A 1 177 ? -4.633 4.224 9.240 1.00 98.00 177 TYR A C 1
ATOM 1436 O O . TYR A 1 177 ? -3.891 4.155 8.263 1.00 98.00 177 TYR A O 1
ATOM 1444 N N . PHE A 1 178 ? -5.955 4.048 9.130 1.00 98.38 178 PHE A N 1
ATOM 1445 C CA . PHE A 1 178 ? -6.622 3.788 7.852 1.00 98.38 178 PHE A CA 1
ATOM 1446 C C . PHE A 1 178 ? -6.331 4.885 6.817 1.00 98.38 178 PHE A C 1
ATOM 1448 O O . PHE A 1 178 ? -6.084 4.591 5.645 1.00 98.38 178 PHE A O 1
ATOM 1455 N N . THR A 1 179 ? -6.373 6.151 7.238 1.00 98.31 179 THR A N 1
ATOM 1456 C CA . THR A 1 179 ? -6.166 7.307 6.356 1.00 98.31 179 THR A CA 1
ATOM 1457 C C . THR A 1 179 ? -4.720 7.383 5.878 1.00 98.31 179 THR A C 1
ATOM 1459 O O . THR A 1 179 ? -4.495 7.584 4.682 1.00 98.31 179 THR A O 1
ATOM 1462 N N . THR A 1 180 ? -3.754 7.175 6.773 1.00 98.56 180 THR A N 1
ATOM 1463 C CA . THR A 1 180 ? -2.325 7.127 6.446 1.00 98.56 180 THR A CA 1
ATOM 1464 C C . THR A 1 180 ? -2.037 5.985 5.479 1.00 98.56 180 THR A C 1
ATOM 1466 O O . THR A 1 180 ? -1.499 6.236 4.406 1.00 98.56 180 THR A O 1
ATOM 1469 N N . THR A 1 181 ? -2.492 4.761 5.771 1.00 98.69 181 THR A N 1
ATOM 1470 C CA . THR A 1 181 ? -2.295 3.599 4.885 1.00 98.69 181 THR A CA 1
ATOM 1471 C C . THR A 1 181 ? -2.938 3.805 3.514 1.00 98.69 181 THR A C 1
ATOM 1473 O O . THR A 1 181 ? -2.315 3.529 2.491 1.00 98.69 181 THR A O 1
ATOM 1476 N N . SER A 1 182 ? -4.159 4.347 3.462 1.00 98.50 182 SER A N 1
ATOM 1477 C CA . SER A 1 182 ? -4.839 4.641 2.193 1.00 98.50 182 SER A CA 1
ATOM 1478 C C . SER A 1 182 ? -4.109 5.710 1.376 1.00 98.50 1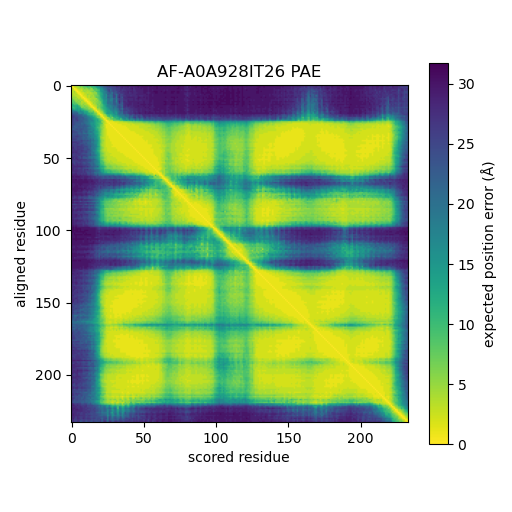82 SER A C 1
ATOM 1480 O O . SER A 1 182 ? -4.032 5.605 0.154 1.00 98.50 182 SER A O 1
ATOM 1482 N N . SER A 1 183 ? -3.568 6.736 2.038 1.00 98.44 183 SER A N 1
ATOM 1483 C CA . SER A 1 183 ? -2.821 7.809 1.372 1.00 98.44 183 SER A CA 1
ATOM 1484 C C . SER A 1 183 ? -1.472 7.310 0.867 1.00 98.44 183 SER A C 1
ATOM 1486 O O . SER A 1 183 ? -1.113 7.582 -0.274 1.00 98.44 183 SER A O 1
ATOM 1488 N N . PHE A 1 184 ? -0.776 6.506 1.673 1.00 98.38 184 PHE A N 1
ATOM 1489 C CA . PHE A 1 184 ? 0.474 5.863 1.289 1.00 98.38 184 PHE A CA 1
ATOM 1490 C C . PHE A 1 184 ? 0.274 4.944 0.077 1.00 98.38 184 PHE A C 1
ATOM 1492 O O . PHE A 1 184 ? 1.023 5.015 -0.896 1.00 98.38 184 PHE A O 1
ATOM 1499 N N . PHE A 1 185 ? -0.801 4.151 0.075 1.00 98.19 185 PHE A N 1
ATOM 1500 C CA . PHE A 1 185 ? -1.177 3.329 -1.073 1.00 98.19 185 PHE A CA 1
ATOM 1501 C C . PHE A 1 185 ? -1.508 4.161 -2.318 1.00 98.19 185 PHE A C 1
ATOM 1503 O O . PHE A 1 185 ? -1.141 3.787 -3.432 1.00 98.19 185 PHE A O 1
ATOM 1510 N N . GLY A 1 186 ? -2.208 5.285 -2.148 1.00 96.25 186 GLY A N 1
ATOM 1511 C CA . GLY A 1 186 ? -2.475 6.228 -3.233 1.00 96.25 186 GLY A CA 1
ATOM 1512 C C . GLY A 1 186 ? -1.184 6.765 -3.846 1.00 96.25 186 GLY A C 1
ATOM 1513 O O . GLY A 1 186 ? -1.039 6.749 -5.062 1.00 96.25 186 GLY A O 1
ATOM 1514 N N . PHE A 1 187 ? -0.226 7.148 -3.002 1.00 94.75 187 PHE A N 1
ATOM 1515 C CA . PHE A 1 187 ? 1.072 7.650 -3.437 1.00 94.75 187 PHE A CA 1
ATOM 1516 C C . PHE A 1 187 ? 1.924 6.582 -4.136 1.00 94.75 187 PHE A C 1
ATOM 1518 O O . PHE A 1 187 ? 2.560 6.879 -5.136 1.00 94.75 187 PHE A O 1
ATOM 1525 N N . CYS A 1 188 ? 1.900 5.322 -3.686 1.00 93.88 188 CYS A N 1
ATOM 1526 C CA . CYS A 1 188 ? 2.627 4.240 -4.369 1.00 93.88 188 CYS A CA 1
ATOM 1527 C C . CYS A 1 188 ? 2.117 3.980 -5.797 1.00 93.88 188 CYS A C 1
ATOM 1529 O O . CYS A 1 188 ? 2.870 3.511 -6.642 1.00 93.88 188 CYS A O 1
ATOM 1531 N N . GLN A 1 189 ? 0.845 4.263 -6.083 1.00 90.38 189 GLN A N 1
ATOM 1532 C CA . GLN A 1 189 ? 0.278 4.049 -7.418 1.00 90.38 189 GLN A CA 1
ATOM 1533 C C . GLN A 1 189 ? 0.644 5.146 -8.422 1.00 90.38 189 GLN A C 1
ATOM 1535 O O . GLN A 1 189 ? 0.509 4.912 -9.623 1.00 90.38 189 GLN A O 1
ATOM 1540 N N . ASP A 1 190 ? 1.036 6.322 -7.933 1.00 85.81 190 ASP A N 1
ATOM 1541 C CA . ASP A 1 190 ? 1.362 7.499 -8.739 1.00 85.81 190 ASP A CA 1
ATOM 1542 C C . ASP A 1 190 ? 2.329 8.414 -7.958 1.00 85.81 190 ASP A C 1
ATOM 1544 O O . ASP A 1 190 ? 1.924 9.462 -7.443 1.00 85.81 190 ASP A O 1
ATOM 1548 N N . PRO A 1 191 ? 3.588 7.984 -7.739 1.00 85.44 191 PRO A N 1
ATOM 1549 C CA . PRO A 1 191 ? 4.535 8.768 -6.961 1.00 85.44 191 PRO A CA 1
ATOM 1550 C C . PRO A 1 191 ? 5.008 9.979 -7.772 1.00 85.44 191 PRO A C 1
ATOM 1552 O O . PRO A 1 191 ? 5.523 9.853 -8.882 1.00 85.44 191 PRO A O 1
ATOM 1555 N N . GLU A 1 192 ? 4.881 11.166 -7.185 1.00 81.75 192 GLU A N 1
ATOM 1556 C CA . GLU A 1 192 ? 5.288 12.431 -7.801 1.00 81.75 192 GLU A CA 1
ATOM 1557 C C . GLU A 1 192 ? 6.510 13.037 -7.087 1.00 81.75 192 GLU A C 1
ATOM 1559 O O . GLU A 1 192 ? 6.634 12.965 -5.863 1.00 81.75 192 GLU A O 1
ATOM 1564 N N . GLY A 1 193 ? 7.384 13.709 -7.845 1.00 81.69 193 GLY A N 1
ATOM 1565 C CA . GLY A 1 193 ? 8.539 14.450 -7.318 1.00 81.69 193 GLY A CA 1
ATOM 1566 C C . GLY A 1 193 ? 9.896 13.866 -7.718 1.00 81.69 193 GLY A C 1
ATOM 1567 O O . GLY A 1 193 ? 9.986 12.962 -8.547 1.00 81.69 193 GLY A O 1
ATOM 1568 N N . SER A 1 194 ? 10.976 14.422 -7.159 1.00 83.69 194 SER A N 1
ATOM 1569 C CA . SER A 1 194 ? 12.320 13.843 -7.293 1.00 83.69 194 SER A CA 1
ATOM 1570 C C . SER A 1 194 ? 12.460 12.576 -6.449 1.00 83.69 194 SER A C 1
ATOM 1572 O O . SER A 1 194 ? 11.708 12.373 -5.497 1.00 83.69 194 SER A O 1
ATOM 1574 N N . PHE A 1 195 ? 13.473 11.759 -6.745 1.00 83.12 195 PHE A N 1
ATOM 1575 C CA . PHE A 1 195 ? 13.777 10.565 -5.954 1.00 83.12 195 PHE A CA 1
ATOM 1576 C C . PHE A 1 195 ? 13.904 10.880 -4.456 1.00 83.12 195 PHE A C 1
ATOM 1578 O O . PHE A 1 195 ? 13.282 10.219 -3.632 1.00 83.12 195 PHE A O 1
ATOM 1585 N N . GLU A 1 196 ? 14.638 11.934 -4.089 1.00 87.00 196 GLU A N 1
ATOM 1586 C CA . GLU A 1 196 ? 14.790 12.341 -2.689 1.00 87.00 196 GLU A CA 1
ATOM 1587 C C . GLU A 1 196 ? 13.453 12.728 -2.052 1.00 87.00 196 GLU A C 1
ATOM 1589 O O . GLU A 1 196 ? 13.182 12.324 -0.924 1.00 87.00 196 GLU A O 1
ATOM 1594 N N . GLN A 1 197 ? 12.596 13.457 -2.777 1.00 88.62 197 GLN A N 1
ATOM 1595 C CA . GLN A 1 197 ? 11.271 13.848 -2.285 1.00 88.62 197 GLN A CA 1
ATOM 1596 C C . GLN A 1 197 ? 10.368 12.631 -2.063 1.00 88.62 197 GLN A C 1
ATOM 1598 O O . GLN A 1 197 ? 9.630 12.573 -1.078 1.00 88.62 197 GLN A O 1
ATOM 1603 N N . VAL A 1 198 ? 10.442 11.639 -2.949 1.00 88.94 198 VAL A N 1
ATOM 1604 C CA . VAL A 1 198 ? 9.688 10.388 -2.825 1.00 88.94 198 VAL A CA 1
ATOM 1605 C C . VAL A 1 198 ? 10.194 9.563 -1.643 1.00 88.94 198 VAL A C 1
ATOM 1607 O O . VAL A 1 198 ? 9.383 9.070 -0.862 1.00 88.94 198 VAL A O 1
ATOM 1610 N N . VAL A 1 199 ? 11.513 9.474 -1.440 1.00 90.38 199 VAL A N 1
ATOM 1611 C CA . VAL A 1 199 ? 12.101 8.808 -0.266 1.00 90.38 199 VAL A CA 1
ATOM 1612 C C . VAL A 1 199 ? 11.673 9.482 1.035 1.00 90.38 199 VAL A C 1
ATOM 1614 O O . VAL A 1 199 ? 11.305 8.793 1.988 1.00 90.38 199 VAL A O 1
ATOM 1617 N N . GLU A 1 200 ? 11.711 10.814 1.093 1.00 95.12 200 GLU A N 1
ATOM 1618 C CA . GLU A 1 200 ? 11.207 11.578 2.239 1.00 95.12 200 GLU A CA 1
ATOM 1619 C C . GLU A 1 200 ? 9.725 11.265 2.487 1.00 95.12 200 GLU A C 1
ATOM 1621 O O . GLU A 1 200 ? 9.365 10.870 3.594 1.00 95.12 200 GLU A O 1
ATOM 1626 N N . THR A 1 201 ? 8.899 11.301 1.439 1.00 95.31 201 THR A N 1
ATOM 1627 C CA . THR A 1 201 ? 7.455 11.024 1.528 1.00 95.31 201 THR A CA 1
ATOM 1628 C C . THR A 1 201 ? 7.157 9.597 2.006 1.00 95.31 201 THR A C 1
ATOM 1630 O O . THR A 1 201 ? 6.308 9.396 2.875 1.00 95.31 201 THR A O 1
ATOM 1633 N N . PHE A 1 202 ? 7.872 8.584 1.504 1.00 95.25 202 PHE A N 1
ATOM 1634 C CA . PHE A 1 202 ? 7.748 7.206 1.991 1.00 95.25 202 PHE A CA 1
ATOM 1635 C C . PHE A 1 202 ? 8.114 7.086 3.471 1.00 95.25 202 PHE A C 1
ATOM 1637 O O . PHE A 1 202 ? 7.435 6.392 4.229 1.00 95.25 202 PHE A O 1
ATOM 1644 N N . ASN A 1 203 ? 9.178 7.762 3.904 1.00 97.25 203 ASN A N 1
ATOM 1645 C CA . ASN A 1 203 ? 9.590 7.741 5.302 1.00 97.25 203 ASN A CA 1
ATOM 1646 C C . ASN A 1 203 ? 8.581 8.446 6.211 1.00 97.25 203 ASN A C 1
ATOM 1648 O O . ASN A 1 203 ? 8.337 7.956 7.314 1.00 97.25 203 ASN A O 1
ATOM 1652 N N . ASP A 1 204 ? 7.973 9.540 5.759 1.00 98.00 204 ASP A N 1
ATOM 1653 C CA . ASP A 1 204 ? 6.912 10.230 6.492 1.00 98.00 204 ASP A CA 1
ATOM 1654 C C . ASP A 1 204 ? 5.708 9.304 6.698 1.00 98.00 204 ASP A C 1
ATOM 1656 O O . ASP A 1 204 ? 5.311 9.074 7.843 1.00 98.00 204 ASP A O 1
ATOM 1660 N N . TYR A 1 205 ? 5.219 8.647 5.638 1.00 98.25 205 TYR A N 1
ATOM 1661 C CA . TYR A 1 205 ? 4.130 7.673 5.762 1.00 98.25 205 TYR A CA 1
ATOM 1662 C C . TYR A 1 205 ? 4.467 6.507 6.696 1.00 98.25 205 TYR A C 1
ATOM 1664 O O . TYR A 1 205 ? 3.642 6.143 7.534 1.00 98.25 205 TYR A O 1
ATOM 1672 N N . ARG A 1 206 ? 5.671 5.928 6.597 1.00 97.88 206 ARG A N 1
ATOM 1673 C CA . ARG A 1 206 ? 6.115 4.839 7.489 1.00 97.88 206 ARG A CA 1
ATOM 1674 C C . ARG A 1 206 ? 6.187 5.286 8.946 1.00 97.88 206 ARG A C 1
ATOM 1676 O O . ARG A 1 206 ? 5.828 4.524 9.841 1.00 97.88 206 ARG A O 1
ATOM 1683 N N . ASN A 1 207 ? 6.667 6.503 9.199 1.00 97.31 207 ASN A N 1
ATOM 1684 C CA . ASN A 1 207 ? 6.758 7.045 10.550 1.00 97.31 207 ASN A CA 1
ATOM 1685 C C . ASN A 1 207 ? 5.366 7.286 11.146 1.00 97.31 207 ASN A C 1
ATOM 1687 O O . ASN A 1 207 ? 5.116 6.824 12.256 1.00 97.31 207 ASN A O 1
ATOM 1691 N N . GLU A 1 208 ? 4.460 7.925 10.402 1.00 96.19 208 GLU A N 1
ATOM 1692 C CA . GLU A 1 208 ? 3.073 8.145 10.835 1.00 96.19 208 GLU A CA 1
ATOM 1693 C C . GLU A 1 208 ? 2.337 6.820 11.077 1.00 96.19 208 GLU A C 1
ATOM 1695 O O . GLU A 1 208 ? 1.739 6.610 12.133 1.00 96.19 208 GLU A O 1
ATOM 1700 N N . ALA A 1 209 ? 2.433 5.878 10.135 1.00 95.94 209 ALA A N 1
ATOM 1701 C CA . ALA A 1 209 ? 1.816 4.562 10.252 1.00 95.94 209 ALA A CA 1
ATOM 1702 C C . ALA A 1 209 ? 2.332 3.784 11.469 1.00 95.94 209 ALA A C 1
ATOM 1704 O O . ALA A 1 209 ? 1.548 3.151 12.174 1.00 95.94 209 ALA A O 1
ATOM 1705 N N . ARG A 1 210 ? 3.640 3.851 11.747 1.00 94.19 210 ARG A N 1
ATOM 1706 C CA . ARG A 1 210 ? 4.253 3.213 12.918 1.00 94.19 210 ARG A CA 1
ATOM 1707 C C . ARG A 1 210 ? 3.718 3.788 14.227 1.00 94.19 210 ARG A C 1
ATOM 1709 O O . ARG A 1 210 ? 3.473 3.023 15.158 1.00 94.19 210 ARG A O 1
ATOM 1716 N N . ASP A 1 211 ? 3.557 5.104 14.306 1.00 93.06 211 ASP A N 1
ATOM 1717 C CA . ASP A 1 211 ? 3.041 5.754 15.511 1.00 93.06 211 ASP A CA 1
ATOM 1718 C C . ASP A 1 211 ? 1.603 5.279 15.791 1.00 93.06 211 ASP A C 1
ATOM 1720 O O . ASP A 1 211 ? 1.305 4.829 16.899 1.00 93.06 211 ASP A O 1
ATOM 1724 N N . HIS A 1 212 ? 0.751 5.220 14.761 1.00 92.75 212 HIS A N 1
ATOM 1725 C CA . HIS A 1 212 ? -0.600 4.665 14.890 1.00 92.75 212 HIS A CA 1
ATOM 1726 C C . HIS A 1 212 ? -0.616 3.160 15.202 1.00 92.75 212 HIS A C 1
ATOM 1728 O O . HIS A 1 212 ? -1.414 2.705 16.025 1.00 92.75 212 HIS A O 1
ATOM 1734 N N . TYR A 1 213 ? 0.268 2.374 14.581 1.00 92.19 213 TYR A N 1
ATOM 1735 C CA . TYR A 1 213 ? 0.401 0.946 14.863 1.00 92.19 213 TYR A CA 1
ATOM 1736 C C . TYR A 1 213 ? 0.740 0.699 16.335 1.00 92.19 213 TYR A C 1
ATOM 1738 O O . TYR A 1 213 ? 0.145 -0.181 16.955 1.00 92.19 213 TYR A O 1
ATOM 1746 N N . TYR A 1 214 ? 1.652 1.466 16.937 1.00 89.50 214 TYR A N 1
ATOM 1747 C CA . TYR A 1 214 ? 2.008 1.274 18.345 1.00 89.50 214 TYR A CA 1
ATOM 1748 C C . TYR A 1 214 ? 0.881 1.641 19.310 1.00 89.50 214 TYR A C 1
ATOM 1750 O O . TYR A 1 214 ? 0.684 0.930 20.299 1.00 89.50 214 TYR A O 1
ATOM 1758 N N . ASP A 1 215 ? 0.102 2.677 19.003 1.00 87.94 215 ASP A N 1
ATOM 1759 C CA . ASP A 1 215 ? -1.074 3.037 19.800 1.00 87.94 215 ASP A CA 1
ATOM 1760 C C . ASP A 1 215 ? -2.135 1.920 19.800 1.00 87.94 215 ASP A C 1
ATOM 1762 O O . ASP A 1 215 ? -2.805 1.683 20.809 1.00 87.94 215 ASP A O 1
ATOM 1766 N N . LEU A 1 216 ? -2.272 1.199 18.683 1.00 90.12 216 LEU A N 1
ATOM 1767 C CA . LEU A 1 216 ? -3.317 0.192 18.471 1.00 90.12 216 LEU A CA 1
ATOM 1768 C C . LEU A 1 216 ? -2.871 -1.241 18.817 1.00 90.12 216 LEU A C 1
ATOM 1770 O O . LEU A 1 216 ? -3.642 -2.006 19.399 1.00 90.12 216 LEU A O 1
ATOM 1774 N N . SER A 1 217 ? -1.632 -1.625 18.507 1.00 88.12 217 SER A N 1
ATOM 1775 C CA . SER A 1 217 ? -1.104 -2.987 18.721 1.00 88.12 217 SER A CA 1
ATOM 1776 C C . SER A 1 217 ? -1.037 -3.360 20.203 1.00 88.12 217 SER A C 1
ATOM 1778 O O . SER A 1 217 ? -1.386 -4.484 20.572 1.00 88.12 217 SER A O 1
ATOM 1780 N N . TYR A 1 218 ? -0.728 -2.399 21.083 1.00 80.75 218 TYR A N 1
ATOM 1781 C CA . TYR A 1 218 ? -0.806 -2.595 22.536 1.00 80.75 218 TYR A CA 1
ATOM 1782 C C . TYR A 1 218 ? -2.201 -3.061 22.995 1.00 80.75 218 TYR A C 1
ATOM 1784 O O . TYR A 1 218 ? -2.343 -3.820 23.956 1.00 80.75 218 TYR A O 1
ATOM 1792 N N . VAL A 1 219 ? -3.246 -2.618 22.296 1.00 84.94 219 VAL A N 1
ATOM 1793 C CA . VAL A 1 219 ? -4.642 -2.928 22.609 1.00 84.94 219 VAL A CA 1
ATOM 1794 C C . VAL A 1 219 ? -5.073 -4.237 21.945 1.00 84.94 219 VAL A C 1
ATOM 1796 O O . VAL A 1 219 ? -5.641 -5.111 22.606 1.00 84.94 219 VAL A O 1
ATOM 1799 N N . PHE A 1 220 ? -4.804 -4.397 20.648 1.00 85.25 220 PHE A N 1
ATOM 1800 C CA . PHE A 1 220 ? -5.393 -5.470 19.838 1.00 85.25 220 PHE A CA 1
ATOM 1801 C C . PHE A 1 220 ? -4.537 -6.738 19.725 1.00 85.25 220 PHE A C 1
ATOM 1803 O O . PHE A 1 220 ? -5.091 -7.837 19.569 1.00 85.25 220 PHE A O 1
ATOM 1810 N N . GLU A 1 221 ? -3.215 -6.619 19.859 1.00 78.12 221 GLU A N 1
ATOM 1811 C CA . GLU A 1 221 ? -2.285 -7.752 19.811 1.00 78.12 221 GLU A CA 1
ATOM 1812 C C . GLU A 1 221 ? -1.946 -8.266 21.214 1.00 78.12 221 GLU A C 1
ATOM 1814 O O . GLU A 1 221 ? -2.070 -9.466 21.480 1.00 78.12 221 GLU A O 1
ATOM 1819 N N . ASP A 1 222 ? -1.612 -7.366 22.144 1.00 60.84 222 ASP A N 1
ATOM 1820 C CA . ASP A 1 222 ? -1.239 -7.713 23.524 1.00 60.84 222 ASP A CA 1
ATOM 1821 C C . ASP A 1 222 ? -2.449 -8.041 24.422 1.00 60.84 222 ASP A C 1
ATOM 1823 O O . ASP A 1 222 ? -2.325 -8.805 25.390 1.00 60.84 222 ASP A O 1
ATOM 1827 N N . GLY A 1 223 ? -3.649 -7.562 24.070 1.00 52.34 223 GLY A N 1
ATOM 1828 C CA . GLY A 1 223 ? -4.910 -7.905 24.743 1.00 52.34 223 GLY A CA 1
ATOM 1829 C C . GLY A 1 223 ? -5.207 -9.413 24.784 1.00 52.34 223 GLY A C 1
ATOM 1830 O O . GLY A 1 223 ? -5.863 -9.881 25.717 1.00 52.34 223 GLY A O 1
ATOM 1831 N N . LYS A 1 224 ? -4.630 -10.203 23.858 1.00 44.16 224 LYS A N 1
ATOM 1832 C CA . LYS A 1 224 ? -4.697 -11.678 23.864 1.00 44.16 224 LYS A CA 1
ATOM 1833 C C . LYS A 1 224 ? -4.173 -12.303 25.163 1.00 44.16 224 LYS A C 1
ATOM 1835 O O . LYS A 1 224 ? -4.675 -13.340 25.573 1.00 44.16 224 LYS A O 1
ATOM 1840 N N . LYS A 1 225 ? -3.180 -11.706 25.835 1.00 42.88 225 LYS A N 1
ATOM 1841 C CA . LYS A 1 225 ? -2.571 -12.334 27.024 1.00 42.88 225 LYS A CA 1
ATOM 1842 C C . LYS A 1 225 ? -3.415 -12.231 28.292 1.00 42.88 225 LYS A C 1
ATOM 1844 O O . LYS A 1 225 ? -3.211 -13.036 29.189 1.00 42.88 225 LYS A O 1
ATOM 1849 N N . LYS A 1 226 ? -4.324 -11.255 28.397 1.00 43.34 226 LYS A N 1
ATOM 1850 C CA . LYS A 1 226 ? -5.101 -11.032 29.630 1.00 43.34 226 LYS A CA 1
ATOM 1851 C C . LYS A 1 226 ? -6.468 -11.709 29.640 1.00 43.34 226 LYS A C 1
ATOM 1853 O O . LYS A 1 226 ? -6.969 -11.983 30.722 1.00 43.34 226 LYS A O 1
ATOM 1858 N N . GLU A 1 227 ? -7.074 -11.970 28.482 1.00 47.81 227 GLU A N 1
ATOM 1859 C CA . GLU A 1 227 ? -8.383 -12.644 28.425 1.00 47.81 227 GLU A CA 1
ATOM 1860 C C . GLU A 1 227 ? -8.289 -14.179 28.513 1.00 47.81 227 GLU A C 1
ATOM 1862 O O . GLU A 1 227 ? -9.262 -14.816 28.910 1.00 47.81 227 GLU A O 1
ATOM 1867 N N . ASP A 1 228 ? -7.123 -14.762 28.206 1.00 47.56 228 ASP A N 1
ATOM 1868 C CA . ASP A 1 228 ? -6.880 -16.214 28.249 1.00 47.56 228 ASP A CA 1
ATOM 1869 C C . ASP A 1 228 ? -6.296 -16.712 29.592 1.00 47.56 228 ASP A C 1
ATOM 1871 O O . ASP A 1 228 ? -6.076 -17.915 29.763 1.00 47.56 228 ASP A O 1
ATOM 1875 N N . GLU A 1 229 ? -6.052 -15.828 30.570 1.00 39.06 229 GLU A N 1
ATOM 1876 C CA . GLU A 1 229 ? -5.738 -16.254 31.939 1.00 39.06 229 GLU A CA 1
ATOM 1877 C C . GLU A 1 229 ? -7.046 -16.626 3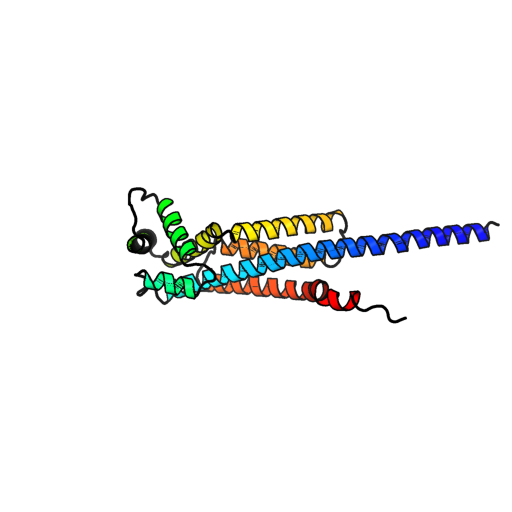2.658 1.00 39.06 229 GLU A C 1
ATOM 1879 O O . GLU A 1 229 ? -7.891 -15.754 32.877 1.00 39.06 229 GLU A O 1
ATOM 1884 N N . PRO A 1 230 ? -7.262 -17.902 33.043 1.00 42.47 230 PRO A N 1
ATOM 1885 C CA . PRO A 1 230 ? -8.406 -18.241 33.874 1.00 42.47 230 PRO A CA 1
ATOM 1886 C C . PRO A 1 230 ? -8.287 -17.463 35.185 1.00 42.47 230 PRO A C 1
ATOM 1888 O O . PRO A 1 230 ? -7.252 -17.541 35.851 1.00 42.47 230 PRO A O 1
ATOM 1891 N N . GLU A 1 231 ? -9.340 -16.720 35.546 1.00 43.03 231 GLU A N 1
ATOM 1892 C CA . GLU A 1 231 ? -9.462 -16.113 36.870 1.00 43.03 231 GLU A CA 1
ATOM 1893 C C . GLU A 1 231 ? -9.199 -17.212 37.907 1.00 43.03 231 GLU A C 1
ATOM 1895 O O . GLU A 1 231 ? -9.965 -18.169 38.029 1.00 43.03 231 GLU A O 1
ATOM 1900 N N . ALA A 1 232 ? -8.054 -17.124 38.584 1.00 42.56 232 ALA A N 1
ATOM 1901 C CA . ALA A 1 232 ? -7.710 -18.047 39.648 1.00 42.56 232 ALA A CA 1
ATOM 1902 C C . ALA A 1 232 ? -8.713 -17.840 40.792 1.00 42.56 232 ALA A C 1
ATOM 1904 O O . ALA A 1 232 ? -8.687 -16.798 41.451 1.00 42.56 232 ALA A O 1
ATOM 1905 N N . GLU A 1 233 ? -9.611 -18.815 40.964 1.00 38.75 233 GLU A N 1
ATOM 1906 C CA . GLU A 1 233 ? -10.515 -18.947 42.117 1.00 38.75 233 GLU A CA 1
ATOM 1907 C C . GLU A 1 233 ? -9.758 -19.025 43.454 1.00 38.75 233 GLU A C 1
ATOM 1909 O O . GLU A 1 233 ? -8.711 -19.715 43.525 1.00 38.75 233 GLU A O 1
#